Protein AF-A0A3B9VJ73-F1 (afdb_monomer_lite)

Radius of gyration: 18.34 Å; chains: 1; bounding box: 48×41×50 Å

Structure (mmCIF, N/CA/C/O backbone):
data_AF-A0A3B9VJ73-F1
#
_entry.id   AF-A0A3B9VJ73-F1
#
loop_
_atom_site.group_PDB
_atom_site.id
_atom_site.type_symbol
_atom_site.label_atom_id
_atom_site.label_alt_id
_atom_site.label_comp_id
_atom_site.label_asym_id
_atom_site.label_entity_id
_atom_site.label_seq_id
_atom_site.pdbx_PDB_ins_code
_atom_site.Cartn_x
_atom_site.Cartn_y
_atom_site.Cartn_z
_atom_site.occupancy
_atom_site.B_iso_or_equiv
_atom_site.auth_seq_id
_atom_site.auth_comp_id
_atom_site.auth_asym_id
_atom_site.auth_atom_id
_atom_site.pdbx_PDB_model_num
ATOM 1 N N . MET A 1 1 ? 22.211 4.492 -1.019 1.00 27.97 1 MET A N 1
ATOM 2 C CA . MET A 1 1 ? 22.099 3.739 0.248 1.00 27.97 1 MET A CA 1
ATOM 3 C C . MET A 1 1 ? 20.617 3.722 0.571 1.00 27.97 1 MET A C 1
ATOM 5 O O . MET A 1 1 ? 20.086 4.776 0.888 1.00 27.97 1 MET A O 1
ATOM 9 N N . VAL A 1 2 ? 19.930 2.606 0.308 1.00 28.91 2 VAL A N 1
ATOM 10 C CA . VAL A 1 2 ? 18.502 2.465 0.641 1.00 28.91 2 VAL A CA 1
ATOM 11 C C . VAL A 1 2 ? 18.419 2.630 2.154 1.00 28.91 2 VAL A C 1
ATOM 13 O O . VAL A 1 2 ? 19.176 1.965 2.857 1.00 28.91 2 VAL A O 1
ATOM 16 N N . ALA A 1 3 ? 17.628 3.591 2.632 1.00 29.17 3 ALA A N 1
ATOM 17 C CA . ALA A 1 3 ? 17.418 3.772 4.062 1.00 29.17 3 ALA A CA 1
ATOM 18 C C . ALA A 1 3 ? 17.046 2.417 4.675 1.00 29.17 3 ALA A C 1
ATOM 20 O O . ALA A 1 3 ? 16.225 1.701 4.093 1.00 29.17 3 ALA A O 1
ATOM 21 N N . ASP A 1 4 ? 17.676 2.063 5.799 1.00 28.92 4 ASP A N 1
ATOM 22 C CA . ASP A 1 4 ? 17.284 0.873 6.548 1.00 28.92 4 ASP A CA 1
ATOM 23 C C . ASP A 1 4 ? 15.762 0.927 6.746 1.00 28.92 4 ASP A C 1
ATOM 25 O O . ASP A 1 4 ? 15.246 1.984 7.134 1.00 28.92 4 ASP A O 1
ATOM 29 N N . PRO A 1 5 ? 15.023 -0.152 6.433 1.00 37.75 5 PRO A N 1
ATOM 30 C CA . PRO A 1 5 ? 13.592 -0.171 6.667 1.00 37.75 5 PRO A CA 1
ATOM 31 C C . PRO A 1 5 ? 13.377 0.130 8.149 1.00 37.75 5 PRO A C 1
ATOM 33 O O . PRO A 1 5 ? 13.868 -0.612 9.004 1.00 37.75 5 PRO A O 1
ATOM 36 N N . ILE A 1 6 ? 12.676 1.228 8.467 1.00 42.94 6 ILE A N 1
ATOM 37 C CA . ILE A 1 6 ? 12.168 1.422 9.827 1.00 42.94 6 ILE A CA 1
ATOM 38 C C . ILE A 1 6 ? 11.409 0.142 10.136 1.00 42.94 6 ILE A C 1
ATOM 40 O O . ILE A 1 6 ? 10.569 -0.284 9.339 1.00 42.94 6 ILE A O 1
ATOM 44 N N . ALA A 1 7 ? 11.824 -0.508 11.225 1.00 38.53 7 ALA A N 1
ATOM 45 C CA . ALA A 1 7 ? 11.360 -1.825 11.605 1.00 38.53 7 ALA A CA 1
ATOM 46 C C . ALA A 1 7 ? 9.847 -1.874 11.450 1.00 38.53 7 ALA A C 1
ATOM 48 O O . ALA A 1 7 ? 9.115 -1.134 12.109 1.00 38.53 7 ALA A O 1
ATOM 49 N N . VAL A 1 8 ? 9.408 -2.731 10.535 1.00 47.56 8 VAL A N 1
ATOM 50 C CA . VAL A 1 8 ? 8.013 -3.106 10.458 1.00 47.56 8 VAL A CA 1
ATOM 51 C C . VAL A 1 8 ? 7.653 -3.590 11.871 1.00 47.56 8 VAL A C 1
ATOM 53 O O . VAL A 1 8 ? 8.345 -4.487 12.364 1.00 47.56 8 VAL A O 1
ATOM 56 N N . PRO A 1 9 ? 6.724 -2.924 12.584 1.00 47.78 9 PRO A N 1
ATOM 57 C CA . PRO A 1 9 ? 6.513 -3.174 14.009 1.00 47.78 9 PRO A CA 1
ATOM 58 C C . PRO A 1 9 ? 6.217 -4.657 14.205 1.00 47.78 9 PRO A C 1
ATOM 60 O O . PRO A 1 9 ? 5.353 -5.149 13.507 1.00 47.78 9 PRO A O 1
ATOM 63 N N . GLU A 1 10 ? 6.940 -5.373 15.076 1.00 46.50 10 GLU A N 1
ATOM 64 C CA . GLU A 1 10 ? 6.852 -6.843 15.167 1.00 46.50 10 GLU A CA 1
ATOM 65 C C . GLU A 1 10 ? 5.405 -7.364 15.132 1.00 46.50 10 GLU A C 1
ATOM 67 O O . GLU A 1 10 ? 4.522 -6.755 15.751 1.00 46.50 10 GLU A O 1
ATOM 72 N N . PRO A 1 11 ? 5.148 -8.499 14.447 1.00 44.53 11 PRO A N 1
ATOM 73 C CA . PRO A 1 11 ? 3.799 -8.997 14.321 1.00 44.53 11 PRO A CA 1
ATOM 74 C C . PRO A 1 11 ? 3.323 -9.342 15.722 1.00 44.53 11 PRO A C 1
ATOM 76 O O . PRO A 1 11 ? 3.969 -10.080 16.472 1.00 44.53 11 PRO A O 1
ATOM 79 N N . ALA A 1 12 ? 2.186 -8.773 16.082 1.00 51.94 12 ALA A N 1
ATOM 80 C CA . ALA A 1 12 ? 1.574 -8.996 17.365 1.00 51.94 12 ALA A CA 1
ATOM 81 C C . ALA A 1 12 ? 0.984 -10.399 17.407 1.00 51.94 12 ALA A C 1
ATOM 83 O O . ALA A 1 12 ? -0.207 -10.598 17.190 1.00 51.94 12 ALA A O 1
ATOM 84 N N . ASN A 1 13 ? 1.823 -11.396 17.660 1.00 50.12 13 ASN A N 1
ATOM 85 C CA . ASN A 1 13 ? 1.367 -12.755 17.898 1.00 50.12 13 ASN A CA 1
ATOM 86 C C . ASN A 1 13 ? 0.486 -12.766 19.162 1.00 50.12 13 ASN A C 1
ATOM 88 O O . ASN A 1 13 ? 0.988 -12.908 20.275 1.00 50.12 13 ASN A O 1
ATOM 92 N N . GLY A 1 14 ? -0.826 -12.585 18.982 1.00 50.81 14 GLY A N 1
ATOM 93 C CA . GLY A 1 14 ? -1.844 -12.681 20.030 1.00 50.81 14 GLY A CA 1
ATOM 94 C C . GLY A 1 14 ? -1.947 -11.483 20.981 1.00 50.81 14 GLY A C 1
ATOM 95 O O . GLY A 1 14 ? -2.359 -11.669 22.126 1.00 50.81 14 GLY A O 1
ATOM 96 N N . LYS A 1 15 ? -1.557 -10.268 20.564 1.00 62.19 15 LYS A N 1
ATOM 97 C CA . LYS A 1 15 ? -1.788 -9.057 21.371 1.00 62.19 15 LYS A CA 1
ATOM 98 C C . LYS A 1 15 ? -3.091 -8.384 20.931 1.00 62.19 15 LYS A C 1
ATOM 100 O O . LYS A 1 15 ? -3.184 -7.931 19.797 1.00 62.19 15 LYS A O 1
ATOM 105 N N . ASN A 1 16 ? -4.051 -8.263 21.846 1.00 66.25 16 ASN A N 1
ATOM 106 C CA . ASN A 1 16 ? -5.283 -7.514 21.590 1.00 66.25 16 ASN A CA 1
ATOM 107 C C . ASN A 1 16 ? -4.990 -6.020 21.708 1.00 66.25 16 ASN A C 1
ATOM 109 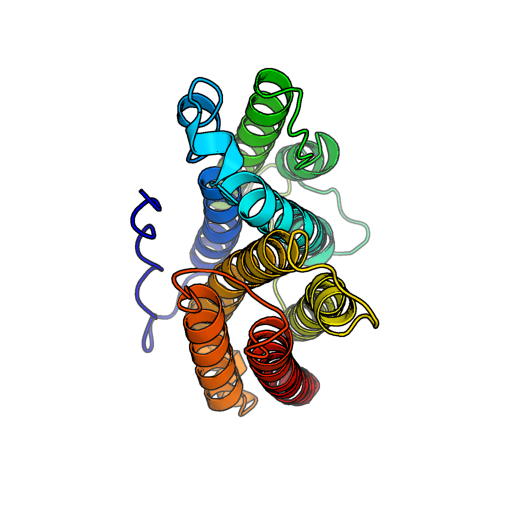O O . ASN A 1 16 ? -4.767 -5.515 22.811 1.00 66.25 16 ASN A O 1
ATOM 113 N N . TYR A 1 17 ? -4.952 -5.337 20.569 1.00 74.06 17 TYR A N 1
ATOM 114 C CA . TYR A 1 17 ? -4.839 -3.887 20.519 1.00 74.06 17 TYR A CA 1
ATOM 115 C C . TYR A 1 17 ? -6.180 -3.235 20.844 1.00 74.06 17 TYR A C 1
ATOM 117 O O . TYR A 1 17 ? -7.255 -3.768 20.578 1.00 74.06 17 TYR A O 1
ATOM 125 N N . THR A 1 18 ? -6.123 -2.051 21.437 1.00 84.69 18 THR A N 1
ATOM 126 C CA . THR A 1 18 ? -7.280 -1.160 21.474 1.00 84.69 18 THR A CA 1
ATOM 127 C C . THR A 1 18 ? -7.520 -0.573 20.082 1.00 84.69 18 THR A C 1
ATOM 129 O O . THR A 1 18 ? -6.576 -0.372 19.318 1.00 84.69 18 THR A O 1
ATOM 132 N N . LYS A 1 19 ? -8.765 -0.185 19.772 1.00 84.00 19 LYS A N 1
ATOM 133 C CA . LYS A 1 19 ? -9.086 0.490 18.499 1.00 84.00 19 LYS A CA 1
ATOM 134 C C . LYS A 1 19 ? -8.215 1.722 18.233 1.00 84.00 19 LYS A C 1
ATOM 136 O O . LYS A 1 19 ? -7.864 1.985 17.090 1.00 84.00 19 LYS A O 1
ATOM 141 N N . ASN A 1 20 ? -7.844 2.461 19.280 1.00 85.94 20 ASN A N 1
ATOM 142 C CA . ASN A 1 20 ? -6.965 3.622 19.145 1.00 85.94 20 ASN A CA 1
ATOM 143 C C . ASN A 1 20 ? -5.526 3.211 18.800 1.00 85.94 20 ASN A C 1
ATOM 145 O O . ASN A 1 20 ? -4.887 3.876 17.991 1.00 85.94 20 ASN A O 1
ATOM 149 N N . GLU A 1 21 ? -5.011 2.112 19.355 1.00 85.88 21 GLU A N 1
ATOM 150 C CA . GLU A 1 21 ? -3.693 1.591 18.974 1.00 85.88 21 GLU A CA 1
ATOM 151 C C . GLU A 1 21 ? -3.685 1.072 17.530 1.00 85.88 21 GLU A C 1
ATOM 153 O O . GLU A 1 21 ? -2.754 1.375 16.789 1.00 85.88 21 GLU A O 1
ATOM 158 N N . GLU A 1 22 ? -4.723 0.348 17.100 1.00 87.31 22 GLU A N 1
ATOM 159 C CA . GLU A 1 22 ? -4.874 -0.087 15.702 1.00 87.31 22 GLU A CA 1
ATOM 160 C C . GLU A 1 22 ? -4.866 1.112 14.747 1.00 87.31 22 GLU A C 1
ATOM 162 O O . GLU A 1 22 ? -4.122 1.138 13.767 1.00 87.31 22 GLU A O 1
ATOM 167 N N . ALA A 1 23 ? -5.649 2.140 15.073 1.00 88.94 23 ALA A N 1
ATOM 168 C CA . ALA A 1 23 ? -5.744 3.380 14.321 1.00 88.94 23 ALA A CA 1
ATOM 169 C C . ALA A 1 23 ? -4.397 4.113 14.207 1.00 88.94 23 ALA A C 1
ATOM 171 O O . ALA A 1 23 ? -4.000 4.550 13.119 1.00 88.94 23 ALA A O 1
ATOM 172 N N . ILE A 1 24 ? -3.673 4.235 15.323 1.00 89.94 24 ILE A N 1
ATOM 173 C CA . ILE A 1 24 ? -2.353 4.873 15.373 1.00 89.94 24 ILE A CA 1
ATOM 174 C C . ILE A 1 24 ? -1.342 4.071 14.548 1.00 89.94 24 ILE A C 1
ATOM 176 O O . ILE A 1 24 ? -0.593 4.656 13.770 1.00 89.94 24 ILE A O 1
ATOM 180 N N . ASN A 1 25 ? -1.341 2.742 14.641 1.00 88.12 25 ASN A N 1
ATOM 181 C CA . ASN A 1 25 ? -0.401 1.925 13.876 1.00 88.12 25 ASN A CA 1
ATOM 182 C C . ASN A 1 25 ? -0.705 1.938 12.371 1.00 88.12 25 ASN A C 1
ATOM 184 O O . ASN A 1 25 ? 0.203 2.149 11.566 1.00 88.12 25 ASN A O 1
ATOM 188 N N . MET A 1 26 ? -1.978 1.831 11.976 1.00 88.94 26 MET A N 1
ATOM 189 C CA . MET A 1 26 ? -2.373 1.958 10.568 1.00 88.94 26 MET A CA 1
ATOM 190 C C . MET A 1 26 ? -2.022 3.339 9.999 1.00 88.94 26 MET A C 1
ATOM 192 O O . MET A 1 26 ? -1.491 3.433 8.896 1.00 88.94 26 MET A O 1
ATOM 196 N N . SER A 1 27 ? -2.248 4.422 10.747 1.00 90.06 27 SER A N 1
ATOM 197 C CA . SER A 1 27 ? -1.826 5.766 10.317 1.00 90.06 27 SER A CA 1
ATOM 198 C C . SER A 1 27 ? -0.306 5.934 10.260 1.00 90.06 27 SER A C 1
ATOM 200 O O . SER A 1 27 ? 0.195 6.548 9.319 1.00 90.06 27 SER A O 1
ATOM 202 N N . ASN A 1 28 ? 0.446 5.331 11.185 1.00 89.75 28 ASN A N 1
ATOM 203 C CA . ASN A 1 28 ? 1.909 5.302 11.126 1.00 89.75 28 ASN A CA 1
ATOM 204 C C . ASN A 1 28 ? 2.425 4.570 9.881 1.00 89.75 28 ASN A C 1
ATOM 206 O O . ASN A 1 28 ? 3.438 4.977 9.321 1.00 89.75 28 ASN A O 1
ATOM 210 N N . ALA A 1 29 ? 1.714 3.550 9.398 1.00 87.75 29 ALA A N 1
ATOM 211 C CA . ALA A 1 29 ? 2.022 2.875 8.139 1.00 87.75 29 ALA A CA 1
ATOM 212 C C . ALA A 1 29 ? 1.946 3.845 6.938 1.00 87.75 29 ALA A C 1
ATOM 214 O O . ALA A 1 29 ? 2.830 3.863 6.077 1.00 87.75 29 ALA A O 1
ATOM 215 N N . PHE A 1 30 ? 0.922 4.706 6.900 1.00 88.94 30 PHE A N 1
ATOM 216 C CA . PHE A 1 30 ? 0.800 5.750 5.876 1.00 88.94 30 PHE A CA 1
ATOM 217 C C . PHE A 1 30 ? 1.871 6.834 6.029 1.00 88.94 30 PHE A C 1
ATOM 219 O O . PHE A 1 30 ? 2.485 7.215 5.032 1.00 88.94 30 PHE A O 1
ATOM 226 N N . ILE A 1 31 ? 2.147 7.288 7.258 1.00 88.94 31 ILE A N 1
ATOM 227 C CA . ILE A 1 31 ? 3.235 8.238 7.544 1.00 88.94 31 ILE A CA 1
ATOM 228 C C . ILE A 1 31 ? 4.576 7.674 7.065 1.00 88.94 31 ILE A C 1
ATOM 230 O O . ILE A 1 31 ? 5.290 8.365 6.345 1.00 88.94 31 ILE A O 1
ATOM 234 N N . PHE A 1 32 ? 4.884 6.415 7.381 1.00 86.38 32 PHE A N 1
ATOM 235 C CA . PHE A 1 32 ? 6.115 5.757 6.951 1.00 86.38 32 PHE A CA 1
ATOM 236 C C . PHE A 1 32 ? 6.262 5.770 5.428 1.00 86.38 32 PHE A C 1
ATOM 238 O O . PHE A 1 32 ? 7.310 6.146 4.909 1.00 86.38 32 PHE A O 1
ATOM 245 N N . ASN A 1 33 ? 5.200 5.428 4.691 1.00 84.50 33 ASN A N 1
ATOM 246 C CA . ASN A 1 33 ? 5.223 5.488 3.230 1.00 84.50 33 ASN A CA 1
ATOM 247 C C . ASN A 1 33 ? 5.544 6.899 2.712 1.00 84.50 33 ASN A C 1
ATOM 249 O O . ASN A 1 33 ? 6.246 7.026 1.709 1.00 84.50 33 ASN A O 1
ATOM 253 N N . ILE A 1 34 ? 5.048 7.950 3.370 1.00 85.62 34 ILE A N 1
ATOM 254 C CA . ILE A 1 34 ? 5.330 9.349 3.010 1.00 85.62 34 ILE A CA 1
ATOM 255 C C . ILE A 1 34 ? 6.781 9.718 3.350 1.00 85.62 34 ILE A C 1
ATOM 257 O O . ILE A 1 34 ? 7.474 10.323 2.536 1.00 85.62 34 ILE A O 1
ATOM 261 N N . GLU A 1 35 ? 7.275 9.324 4.521 1.00 85.25 35 GLU A N 1
ATOM 262 C CA . GLU A 1 35 ? 8.657 9.580 4.942 1.00 85.25 35 GLU A CA 1
ATOM 263 C C . GLU A 1 35 ? 9.670 8.874 4.027 1.00 85.25 35 GLU A C 1
ATOM 265 O O . GLU A 1 35 ? 10.673 9.471 3.630 1.00 85.25 35 GLU A O 1
ATOM 270 N N . GLN A 1 36 ? 9.378 7.646 3.592 1.00 78.88 36 GLN A N 1
ATOM 271 C CA . GLN A 1 36 ? 10.211 6.924 2.627 1.00 78.88 36 GLN A CA 1
ATOM 272 C C . GLN A 1 36 ? 10.234 7.597 1.252 1.00 78.88 36 GLN A C 1
ATOM 274 O O . GLN A 1 36 ? 11.282 7.624 0.608 1.00 78.88 36 GLN A O 1
ATOM 279 N N . GLN A 1 37 ? 9.125 8.209 0.821 1.00 76.00 37 GLN A N 1
ATOM 280 C CA . GLN A 1 37 ? 9.111 9.032 -0.394 1.00 76.00 37 GLN A CA 1
ATOM 281 C C . GLN A 1 37 ? 10.024 10.259 -0.271 1.00 76.00 37 GLN A C 1
ATOM 283 O O . GLN A 1 37 ? 10.581 10.696 -1.272 1.00 76.00 37 GLN A O 1
ATOM 288 N N . MET A 1 38 ? 10.200 10.813 0.934 1.00 73.06 38 MET A N 1
ATOM 289 C CA . MET A 1 38 ? 11.097 11.949 1.192 1.00 73.06 38 MET A CA 1
ATOM 290 C C . MET A 1 38 ? 12.573 11.543 1.308 1.00 73.06 38 MET A C 1
ATOM 292 O O . MET A 1 38 ? 13.467 12.360 1.066 1.00 73.06 38 MET A O 1
ATOM 296 N N . SER A 1 39 ? 12.851 10.299 1.693 1.00 67.38 39 SER A N 1
ATOM 297 C CA . SER A 1 39 ? 14.213 9.806 1.900 1.00 67.38 39 SER A CA 1
ATOM 298 C C . SER A 1 39 ? 14.984 9.733 0.577 1.00 67.38 39 SER A C 1
ATOM 300 O O . SER A 1 39 ? 14.595 9.013 -0.335 1.00 67.38 39 SER A O 1
ATOM 302 N N . GLY A 1 40 ? 16.082 10.490 0.454 1.00 60.22 40 GLY A N 1
ATOM 303 C CA . GLY A 1 40 ? 16.947 10.526 -0.741 1.00 60.22 40 GLY A CA 1
ATOM 304 C C . GLY A 1 40 ? 16.737 11.726 -1.677 1.00 60.22 40 GLY A C 1
ATOM 305 O O . GLY A 1 40 ? 17.620 12.044 -2.470 1.00 60.22 40 GLY A O 1
ATOM 306 N N . TRP A 1 41 ? 15.643 12.478 -1.527 1.00 58.88 41 TRP A N 1
ATOM 307 C CA . TRP A 1 41 ? 15.288 13.599 -2.414 1.00 58.88 41 TRP A CA 1
ATOM 308 C C . TRP A 1 41 ? 16.252 14.796 -2.396 1.00 58.88 41 TRP A C 1
ATOM 310 O O . TRP A 1 41 ? 16.453 15.462 -3.411 1.00 58.88 41 TRP A O 1
ATOM 320 N N . LEU A 1 42 ? 16.845 15.102 -1.240 1.00 52.03 42 LEU A N 1
ATOM 321 C CA . LEU A 1 42 ? 17.780 16.229 -1.099 1.00 52.03 42 LEU A CA 1
ATOM 322 C C . LEU A 1 42 ? 19.226 15.851 -1.446 1.00 52.03 42 LEU A C 1
ATOM 324 O O . LEU A 1 42 ? 20.013 16.725 -1.798 1.00 52.03 42 LEU A O 1
ATOM 328 N N . VAL A 1 43 ? 19.579 14.567 -1.340 1.00 46.31 43 VAL A N 1
ATOM 329 C CA . VAL A 1 43 ? 20.961 14.084 -1.493 1.00 46.31 43 VAL A CA 1
ATOM 330 C C . VAL A 1 43 ? 21.244 13.646 -2.932 1.00 46.31 43 VAL A C 1
ATOM 332 O O . VAL A 1 43 ? 22.332 13.909 -3.437 1.00 46.31 43 VAL A O 1
ATOM 335 N N . ASN A 1 44 ? 20.262 13.060 -3.626 1.00 47.31 44 ASN A N 1
ATOM 336 C CA . ASN A 1 44 ? 20.468 12.472 -4.956 1.00 47.31 44 ASN A CA 1
ATOM 337 C C . ASN A 1 44 ? 20.342 13.496 -6.103 1.00 47.31 44 ASN A C 1
ATOM 339 O O . ASN A 1 44 ? 20.716 13.211 -7.234 1.00 47.31 44 ASN A O 1
ATOM 343 N N . ASN A 1 45 ? 19.868 14.714 -5.817 1.00 46.62 45 ASN A N 1
ATOM 344 C CA . ASN A 1 45 ? 19.611 15.761 -6.816 1.00 46.62 45 ASN A CA 1
ATOM 345 C C . ASN A 1 45 ? 20.836 16.642 -7.163 1.00 46.62 45 ASN A C 1
ATOM 347 O O . ASN A 1 45 ? 20.688 17.625 -7.889 1.00 46.62 45 ASN A O 1
ATOM 351 N N . ILE A 1 46 ? 22.037 16.339 -6.648 1.00 47.91 46 ILE A N 1
ATOM 352 C CA . ILE A 1 46 ? 23.246 17.180 -6.824 1.00 47.91 46 ILE A CA 1
ATOM 353 C C . ILE A 1 46 ? 24.411 16.419 -7.505 1.00 47.91 46 ILE A C 1
ATOM 355 O O . ILE A 1 46 ? 25.452 17.014 -7.772 1.00 47.91 46 ILE A O 1
ATOM 359 N N . ASP A 1 47 ? 24.263 15.132 -7.844 1.00 45.56 47 ASP A N 1
ATOM 360 C CA . ASP A 1 47 ? 25.371 14.300 -8.351 1.00 45.56 47 ASP A CA 1
ATOM 361 C C . ASP A 1 47 ? 25.019 13.483 -9.618 1.00 45.56 47 ASP A C 1
ATOM 363 O O . ASP A 1 47 ? 23.865 13.163 -9.894 1.00 45.56 47 ASP A O 1
ATOM 367 N N . LEU A 1 48 ? 26.053 13.121 -10.388 1.00 45.22 48 LEU A N 1
ATOM 368 C CA . LEU A 1 48 ? 26.039 12.282 -11.597 1.00 45.22 48 LEU A CA 1
ATOM 369 C C . LEU A 1 48 ? 25.432 10.885 -11.376 1.00 45.22 48 LEU A C 1
ATOM 371 O O . LEU A 1 48 ? 25.118 10.189 -12.342 1.00 45.22 48 LEU A O 1
ATOM 375 N N . THR A 1 49 ? 25.251 10.479 -10.120 1.00 47.69 49 THR A N 1
ATOM 376 C CA . THR A 1 49 ? 24.568 9.248 -9.716 1.00 47.69 49 THR A CA 1
ATOM 377 C C . THR A 1 49 ? 23.086 9.228 -10.101 1.00 47.69 49 THR A C 1
ATOM 379 O O . THR A 1 49 ? 22.571 8.142 -10.343 1.00 47.69 49 THR A O 1
ATOM 382 N N . ALA A 1 50 ? 22.436 10.381 -10.309 1.00 50.38 50 ALA A N 1
ATOM 383 C CA . ALA A 1 50 ? 21.046 10.476 -10.781 1.00 50.38 50 ALA A CA 1
ATOM 384 C C . ALA A 1 50 ? 20.781 9.789 -12.141 1.00 50.38 50 ALA A C 1
ATOM 386 O O . ALA A 1 50 ? 19.647 9.428 -12.438 1.00 50.38 50 ALA A O 1
ATOM 387 N N . LEU A 1 51 ? 21.814 9.581 -12.972 1.00 45.47 51 LEU A N 1
ATOM 388 C CA . LEU A 1 51 ? 21.703 8.882 -14.265 1.00 45.47 51 LEU A CA 1
ATOM 389 C C . LEU A 1 51 ? 21.654 7.350 -14.139 1.00 45.47 51 LEU A C 1
ATOM 391 O O . LEU A 1 51 ? 21.297 6.674 -15.099 1.00 45.47 51 LEU A O 1
ATOM 395 N N . LEU A 1 52 ? 22.056 6.811 -12.986 1.00 51.31 52 LEU A N 1
ATOM 396 C CA . LEU A 1 52 ? 22.058 5.378 -12.667 1.00 51.31 52 LEU A CA 1
ATOM 397 C C . LEU A 1 52 ? 21.123 5.057 -11.490 1.00 51.31 52 LEU A C 1
ATOM 399 O O . LEU A 1 52 ? 21.051 3.911 -11.051 1.00 51.31 52 LEU A O 1
ATOM 403 N N . ASP A 1 53 ? 20.460 6.073 -10.938 1.00 62.97 53 ASP A N 1
ATOM 404 C CA . ASP A 1 53 ? 19.686 5.980 -9.711 1.00 62.97 53 ASP A CA 1
ATOM 405 C C . ASP A 1 53 ? 18.184 6.022 -10.002 1.00 62.97 53 ASP A C 1
ATOM 407 O O . ASP A 1 53 ? 17.581 7.079 -10.183 1.00 62.97 53 ASP A O 1
ATOM 411 N N . ASN A 1 54 ? 17.551 4.851 -9.975 1.00 74.81 54 ASN A N 1
ATOM 412 C CA . ASN A 1 54 ? 16.102 4.714 -10.138 1.00 74.81 54 ASN A CA 1
ATOM 413 C C . ASN A 1 54 ? 15.316 4.990 -8.845 1.00 74.81 54 ASN A C 1
ATOM 415 O O . ASN A 1 54 ? 14.146 4.610 -8.729 1.00 74.81 54 ASN A O 1
ATOM 419 N N . THR A 1 55 ? 15.932 5.650 -7.858 1.00 78.00 55 THR A N 1
ATOM 420 C CA . THR A 1 55 ? 15.258 6.087 -6.627 1.00 78.00 55 THR A CA 1
ATOM 421 C C . THR A 1 55 ? 14.023 6.936 -6.935 1.00 78.00 55 THR A C 1
ATOM 423 O O . THR A 1 55 ? 12.989 6.742 -6.299 1.00 78.00 55 THR A O 1
ATOM 426 N N . VAL A 1 56 ? 14.079 7.805 -7.953 1.00 80.12 56 VAL A N 1
ATOM 427 C CA . VAL A 1 56 ? 12.927 8.628 -8.373 1.00 80.12 56 VAL A CA 1
ATOM 428 C C . VAL A 1 56 ? 11.748 7.753 -8.797 1.00 80.12 56 VAL A C 1
ATOM 430 O O . VAL A 1 56 ? 10.613 8.004 -8.399 1.00 80.12 56 VAL A O 1
ATOM 433 N N . GLU A 1 57 ? 12.009 6.701 -9.571 1.00 85.69 57 GLU A N 1
ATOM 434 C CA . GLU A 1 57 ? 10.971 5.796 -10.065 1.00 85.69 57 GLU A CA 1
ATOM 435 C C . GLU A 1 57 ? 10.372 4.940 -8.955 1.00 85.69 57 GLU A C 1
ATOM 437 O O . GLU A 1 57 ? 9.155 4.759 -8.884 1.00 85.69 57 GLU A O 1
ATOM 442 N N . TYR A 1 58 ? 11.216 4.483 -8.034 1.00 87.12 58 TYR A N 1
ATOM 443 C CA . TYR A 1 58 ? 10.779 3.807 -6.821 1.00 87.12 58 TYR A CA 1
ATOM 444 C C . TYR A 1 58 ? 9.870 4.694 -5.960 1.00 87.12 58 TYR A C 1
ATOM 446 O O . TYR A 1 58 ? 8.765 4.289 -5.599 1.00 87.12 58 TYR A O 1
ATOM 454 N N . GLN A 1 59 ? 10.283 5.932 -5.684 1.00 84.62 59 GLN A N 1
ATOM 455 C CA . GLN A 1 59 ? 9.488 6.882 -4.903 1.00 84.62 59 GLN A CA 1
ATOM 456 C C . GLN A 1 59 ? 8.189 7.269 -5.615 1.00 84.62 59 GLN A C 1
ATOM 458 O O . GLN A 1 59 ? 7.151 7.371 -4.964 1.00 84.62 59 GLN A O 1
ATOM 463 N N . LEU A 1 60 ? 8.213 7.428 -6.943 1.00 86.25 60 LEU A N 1
ATOM 464 C CA . LEU A 1 60 ? 7.011 7.664 -7.741 1.00 86.25 60 LEU A CA 1
ATOM 465 C C . LEU A 1 60 ? 6.028 6.493 -7.615 1.00 86.25 60 LEU A C 1
ATOM 467 O O . LEU A 1 60 ? 4.832 6.711 -7.427 1.00 86.25 60 LEU A O 1
ATOM 471 N N . GLY A 1 61 ? 6.522 5.253 -7.683 1.00 90.69 61 GLY A N 1
ATOM 472 C CA . GLY A 1 61 ? 5.713 4.057 -7.456 1.00 90.69 61 GLY A CA 1
ATOM 473 C C . GLY A 1 61 ? 5.048 4.055 -6.077 1.00 90.69 61 GLY A C 1
ATOM 474 O O . GLY A 1 61 ? 3.833 3.880 -5.985 1.00 90.69 61 GLY A O 1
ATOM 475 N N . MET A 1 62 ? 5.825 4.333 -5.023 1.00 89.69 62 MET A N 1
ATOM 476 C CA . MET A 1 62 ? 5.300 4.455 -3.657 1.00 89.69 62 MET A CA 1
ATOM 477 C C . MET A 1 62 ? 4.241 5.555 -3.550 1.00 89.69 62 MET A C 1
ATOM 479 O O . MET A 1 62 ? 3.177 5.322 -2.986 1.00 89.69 62 MET A O 1
ATOM 483 N N . ALA A 1 63 ? 4.503 6.738 -4.110 1.00 87.50 63 ALA A N 1
ATOM 484 C CA . ALA A 1 63 ? 3.603 7.885 -4.031 1.00 87.50 63 ALA A CA 1
ATOM 485 C C . ALA A 1 63 ? 2.244 7.611 -4.686 1.00 87.50 63 ALA A C 1
ATOM 487 O O . ALA A 1 63 ? 1.199 7.960 -4.133 1.00 87.50 63 ALA A O 1
ATOM 488 N N . LEU A 1 64 ? 2.247 6.962 -5.854 1.00 90.31 64 LEU A N 1
ATOM 489 C CA . LEU A 1 64 ? 1.024 6.645 -6.588 1.00 90.31 64 LEU A CA 1
ATOM 490 C C . LEU A 1 64 ? 0.129 5.642 -5.844 1.00 90.31 64 LEU A C 1
ATOM 492 O O . LEU A 1 64 ? -1.095 5.797 -5.879 1.00 90.31 64 LEU A O 1
ATOM 496 N N . ASP A 1 65 ? 0.709 4.636 -5.181 1.00 92.88 65 ASP A N 1
ATOM 497 C CA . ASP A 1 65 ? -0.059 3.689 -4.363 1.00 92.88 65 ASP A CA 1
ATOM 498 C C . ASP A 1 65 ? -0.500 4.320 -3.036 1.00 92.88 65 ASP A C 1
ATOM 500 O O . ASP A 1 65 ? -1.698 4.338 -2.738 1.00 92.88 65 ASP A O 1
ATOM 504 N N . ALA A 1 66 ? 0.439 4.927 -2.300 1.00 89.44 66 ALA A N 1
ATOM 505 C CA . ALA A 1 66 ? 0.204 5.550 -0.999 1.00 89.44 66 ALA A CA 1
ATOM 506 C C . ALA A 1 66 ? -0.895 6.612 -1.056 1.00 89.44 66 ALA A C 1
ATOM 508 O O . ALA A 1 66 ? -1.703 6.717 -0.134 1.00 89.44 66 ALA A O 1
ATOM 509 N N . LYS A 1 67 ? -0.966 7.383 -2.148 1.00 90.00 67 LYS A N 1
ATOM 510 C CA . LYS A 1 67 ? -2.037 8.357 -2.359 1.00 90.00 67 LYS A CA 1
ATOM 511 C C . LYS A 1 67 ? -3.415 7.707 -2.353 1.00 90.00 67 LYS A C 1
ATOM 513 O O . LYS A 1 67 ? -4.284 8.120 -1.591 1.00 90.00 67 LYS A O 1
ATOM 518 N N . LYS A 1 68 ? -3.607 6.673 -3.171 1.00 92.50 68 LYS A N 1
ATOM 519 C CA . LYS A 1 68 ? -4.905 6.004 -3.318 1.00 92.50 68 LYS A CA 1
ATOM 520 C C . LYS A 1 68 ? -5.304 5.239 -2.063 1.00 92.50 68 LYS A C 1
ATOM 522 O O . LYS A 1 68 ? -6.478 5.217 -1.707 1.00 92.50 68 LYS A O 1
ATOM 527 N N . THR A 1 69 ? -4.348 4.601 -1.394 1.00 92.62 69 THR A N 1
ATOM 528 C CA . THR A 1 69 ? -4.617 3.868 -0.151 1.00 92.62 69 THR A CA 1
ATOM 529 C C . THR A 1 69 ? -4.875 4.816 1.022 1.00 92.62 69 THR A C 1
ATOM 531 O O . THR A 1 69 ? -5.759 4.545 1.832 1.00 92.62 69 THR A O 1
ATOM 534 N N . THR A 1 70 ? -4.210 5.975 1.063 1.00 91.31 70 THR A N 1
ATOM 535 C CA . THR A 1 70 ? -4.529 7.056 2.012 1.00 91.31 70 THR A CA 1
ATOM 536 C C . THR A 1 70 ? -5.920 7.628 1.756 1.00 91.31 70 THR A C 1
ATOM 538 O O . THR A 1 70 ? -6.700 7.778 2.691 1.00 91.31 70 THR A O 1
ATOM 541 N N . GLU A 1 71 ? -6.272 7.910 0.498 1.00 92.25 71 GLU A N 1
ATOM 542 C CA . GLU A 1 71 ? -7.632 8.314 0.126 1.00 92.25 71 GLU A CA 1
ATOM 543 C C . GLU A 1 71 ? -8.649 7.268 0.601 1.00 92.25 71 GLU A C 1
ATOM 545 O O . GLU A 1 71 ? -9.606 7.599 1.293 1.00 92.25 71 GLU A O 1
ATOM 550 N N . PHE A 1 72 ? -8.416 5.983 0.340 1.00 93.62 72 PHE A N 1
ATOM 551 C CA . PHE A 1 72 ? -9.298 4.934 0.844 1.00 93.62 72 PHE A CA 1
ATOM 552 C C . PHE A 1 72 ? -9.463 4.985 2.370 1.00 93.62 72 PHE A C 1
ATOM 554 O O . PHE A 1 72 ? -10.592 4.982 2.862 1.00 93.62 72 PHE A O 1
ATOM 561 N N . PHE A 1 73 ? -8.360 5.088 3.111 1.00 92.56 73 PHE A N 1
ATOM 562 C CA . PHE A 1 73 ? -8.378 5.161 4.568 1.00 92.56 73 PHE A CA 1
ATOM 563 C C . PHE A 1 73 ? -9.194 6.353 5.081 1.00 92.56 73 PHE A C 1
ATOM 565 O O . PHE A 1 73 ? -10.090 6.183 5.905 1.00 92.56 73 PHE A O 1
ATOM 572 N N . VAL A 1 74 ? -8.938 7.554 4.560 1.00 91.31 74 VAL A N 1
ATOM 573 C CA . VAL A 1 74 ? -9.612 8.778 5.015 1.00 91.31 74 VAL A CA 1
ATOM 574 C C . VAL A 1 74 ? -11.112 8.741 4.732 1.00 91.31 74 VAL A C 1
ATOM 576 O O . VAL A 1 74 ? -11.898 9.238 5.534 1.00 91.31 74 VAL A O 1
ATOM 579 N N . TYR A 1 75 ? -11.517 8.174 3.596 1.00 91.44 75 TYR A N 1
ATOM 580 C CA . TYR A 1 75 ? -12.909 8.227 3.158 1.00 91.44 75 TYR A CA 1
ATOM 581 C C . TYR A 1 75 ? -13.769 7.056 3.635 1.00 91.44 75 TYR A C 1
ATOM 583 O O . TYR A 1 75 ? -14.982 7.234 3.693 1.00 91.44 75 TYR A O 1
ATOM 591 N N . ASN A 1 76 ? -13.176 5.910 3.985 1.00 91.94 76 ASN A N 1
ATOM 592 C CA . ASN A 1 76 ? -13.928 4.706 4.368 1.00 91.94 76 ASN A CA 1
ATOM 593 C C . ASN A 1 76 ? -13.667 4.271 5.818 1.00 91.94 76 ASN A C 1
ATOM 595 O O . ASN A 1 76 ? -14.571 3.775 6.477 1.00 91.94 76 ASN A O 1
ATOM 599 N N . VAL A 1 77 ? -12.455 4.494 6.343 1.00 92.19 77 VAL A N 1
ATOM 600 C CA . VAL A 1 77 ? -12.028 3.952 7.647 1.00 92.19 77 VAL A CA 1
ATOM 601 C C . VAL A 1 77 ? -12.014 5.016 8.742 1.00 92.19 77 VAL A C 1
ATOM 603 O O . VAL A 1 77 ? -12.442 4.757 9.867 1.00 92.19 77 VAL A O 1
ATOM 606 N N . ALA A 1 78 ? -11.521 6.217 8.434 1.00 91.31 78 ALA A N 1
ATOM 607 C CA . ALA A 1 78 ? -11.372 7.308 9.400 1.00 91.31 78 ALA A CA 1
ATOM 608 C C . ALA A 1 78 ? -12.665 8.131 9.603 1.00 91.31 78 ALA A C 1
ATOM 610 O O . ALA A 1 78 ? -12.618 9.329 9.898 1.00 91.31 78 ALA A O 1
ATOM 611 N N . VAL A 1 79 ? -13.821 7.497 9.382 1.00 88.94 79 VAL A N 1
ATOM 612 C CA . VAL A 1 79 ? -15.163 8.092 9.421 1.00 88.94 79 VAL A CA 1
ATOM 613 C C . VAL A 1 79 ? -16.146 7.153 10.123 1.00 88.94 79 VAL A C 1
ATOM 615 O O . VAL A 1 79 ? -15.976 5.934 10.102 1.00 88.94 79 VAL A O 1
ATOM 618 N N . GLN A 1 80 ? -17.203 7.697 10.734 1.00 79.75 80 GLN A N 1
ATOM 619 C CA . GLN A 1 80 ? -18.265 6.875 11.338 1.00 79.75 80 GLN A CA 1
ATOM 620 C C . GLN A 1 80 ? -19.246 6.333 10.286 1.00 79.75 80 GLN A C 1
ATOM 622 O O . GLN A 1 80 ? -19.635 5.163 10.365 1.00 79.75 80 GLN A O 1
ATOM 627 N N . GLY A 1 81 ? -19.574 7.140 9.274 1.00 74.38 81 GLY A N 1
ATOM 628 C CA . GLY A 1 81 ? -20.369 6.759 8.109 1.00 74.38 81 GLY A CA 1
ATOM 629 C C . GLY A 1 81 ? -20.219 7.730 6.931 1.00 74.38 81 GLY A C 1
ATOM 630 O O . GLY A 1 81 ? -19.631 8.805 7.054 1.00 74.38 81 GLY A O 1
ATOM 631 N N . ASP A 1 82 ? -20.779 7.355 5.777 1.00 69.69 82 ASP A N 1
ATOM 632 C CA . ASP A 1 82 ? -20.579 8.044 4.487 1.00 69.69 82 ASP A CA 1
ATOM 633 C C . ASP A 1 82 ? -20.965 9.536 4.498 1.00 69.69 82 ASP A C 1
ATOM 635 O O . ASP A 1 82 ? -20.385 10.341 3.762 1.00 69.69 82 ASP A O 1
ATOM 639 N N . GLY A 1 83 ? -21.934 9.911 5.341 1.00 71.12 83 GLY A N 1
ATOM 640 C CA . GLY A 1 83 ? -22.450 11.277 5.473 1.00 71.12 83 GLY A CA 1
ATOM 641 C C . GLY A 1 83 ? -21.771 12.135 6.543 1.00 71.12 83 GLY A C 1
ATOM 642 O O . GLY A 1 83 ? -22.079 13.325 6.628 1.00 71.12 83 GLY A O 1
ATOM 643 N N . ASP A 1 84 ? -20.870 11.568 7.347 1.00 77.06 84 ASP A N 1
ATOM 644 C CA . ASP A 1 84 ? -20.304 12.268 8.498 1.00 77.06 84 ASP A CA 1
ATOM 645 C C . ASP A 1 84 ? -19.159 13.214 8.122 1.00 77.06 84 ASP A C 1
ATOM 647 O O . ASP A 1 84 ? -18.456 13.061 7.109 1.00 77.06 84 ASP A O 1
ATOM 651 N N . ALA A 1 85 ? -18.976 14.222 8.979 1.00 80.56 85 ALA A N 1
ATOM 652 C CA . ALA A 1 85 ? -17.887 15.175 8.865 1.00 80.56 85 ALA A CA 1
ATOM 653 C C . ALA A 1 85 ? -16.545 14.457 9.047 1.00 80.56 85 ALA A C 1
ATOM 655 O O . ALA A 1 85 ? -16.305 13.781 10.046 1.00 80.56 85 ALA A O 1
ATOM 656 N N . LYS A 1 86 ? -15.664 14.627 8.063 1.00 87.44 86 LYS A N 1
ATOM 657 C CA . LYS A 1 86 ? -14.324 14.040 8.057 1.00 87.44 86 LYS A CA 1
ATOM 658 C C . LYS A 1 86 ? -13.381 14.922 8.858 1.00 87.44 86 LYS A C 1
ATOM 660 O O . LYS A 1 86 ? -13.541 16.143 8.875 1.00 87.44 86 LYS A O 1
ATOM 665 N N . HIS A 1 87 ? -12.381 14.307 9.480 1.00 91.56 87 HIS A N 1
ATOM 666 C CA . HIS A 1 87 ? -11.351 15.047 10.200 1.00 91.56 87 HIS A CA 1
ATOM 667 C C . HIS A 1 87 ? -10.619 16.009 9.256 1.00 91.56 87 HIS A C 1
ATOM 669 O O . HIS A 1 87 ? -10.127 15.609 8.197 1.00 91.56 87 HIS A O 1
ATOM 675 N N . GLU A 1 88 ? -10.562 17.288 9.628 1.00 89.25 88 GLU A N 1
ATOM 676 C CA . GLU A 1 88 ? -10.040 18.337 8.750 1.00 89.25 88 GLU A CA 1
ATOM 677 C C . GLU A 1 88 ? -8.563 18.106 8.399 1.00 89.25 88 GLU A C 1
ATOM 679 O O . GLU A 1 88 ? -8.167 18.290 7.248 1.00 89.25 88 GLU A O 1
ATOM 684 N N . GLY A 1 89 ? -7.759 17.638 9.357 1.00 87.75 89 GLY A N 1
ATOM 685 C CA . GLY A 1 89 ? -6.345 17.329 9.148 1.00 87.75 89 GLY A CA 1
ATOM 686 C C . GLY A 1 89 ? -6.136 16.254 8.081 1.00 87.75 89 GLY A C 1
ATOM 687 O O . GLY A 1 89 ? -5.294 16.423 7.199 1.00 87.75 89 GLY A O 1
ATOM 688 N N . LEU A 1 90 ? -6.948 15.194 8.098 1.00 89.25 90 LEU A N 1
ATOM 689 C CA . LEU A 1 90 ? -6.897 14.129 7.092 1.00 89.25 90 LEU A CA 1
ATOM 690 C C . LEU A 1 90 ? -7.397 14.585 5.716 1.00 89.25 90 LEU A C 1
ATOM 692 O O . LEU A 1 90 ? -6.808 14.231 4.694 1.00 89.25 90 LEU A O 1
ATOM 696 N N . ILE A 1 91 ? -8.442 15.416 5.669 1.00 89.00 91 ILE A N 1
ATOM 697 C CA . ILE A 1 91 ? -8.912 16.000 4.406 1.00 89.00 91 ILE A CA 1
ATOM 698 C C . ILE A 1 91 ? -7.838 16.890 3.799 1.00 89.00 91 ILE A C 1
ATOM 700 O O . ILE A 1 91 ? -7.557 16.779 2.608 1.00 89.00 91 ILE A O 1
ATOM 704 N N . GLN A 1 92 ? -7.195 17.722 4.618 1.00 83.12 92 GLN A N 1
ATOM 705 C CA . GLN A 1 92 ? -6.081 18.544 4.173 1.00 83.12 92 GLN A CA 1
ATOM 706 C C . GLN A 1 92 ? -4.893 17.690 3.722 1.00 83.12 92 GLN A C 1
ATOM 708 O O . GLN A 1 92 ? -4.266 18.036 2.721 1.00 83.12 92 GLN A O 1
ATOM 713 N N . ALA A 1 93 ? -4.587 16.582 4.406 1.00 83.06 93 ALA A N 1
ATOM 714 C CA . ALA A 1 93 ? -3.524 15.656 4.015 1.00 83.06 93 ALA A CA 1
ATOM 715 C C . ALA A 1 93 ? -3.752 15.089 2.605 1.00 83.06 93 ALA A C 1
ATOM 717 O O . ALA A 1 93 ? -2.851 15.125 1.767 1.00 83.06 93 ALA A O 1
ATOM 718 N N . VAL A 1 94 ? -4.982 14.660 2.309 1.00 83.69 94 VAL A N 1
ATOM 719 C CA . VAL A 1 94 ? -5.364 14.170 0.978 1.00 83.69 94 VAL A CA 1
ATOM 720 C C . VAL A 1 94 ? -5.402 15.301 -0.053 1.00 83.69 94 VAL A C 1
ATOM 722 O O . VAL A 1 94 ? -4.865 15.157 -1.150 1.00 83.69 94 VAL A O 1
ATOM 725 N N . SER A 1 95 ? -6.005 16.447 0.278 1.00 78.69 95 SER A N 1
ATOM 726 C CA . SER A 1 95 ? -6.239 17.539 -0.677 1.00 78.69 95 SER A CA 1
ATOM 727 C C . SER A 1 95 ? -4.968 18.299 -1.052 1.00 78.69 95 SER A C 1
ATOM 729 O O . SER A 1 95 ? -4.847 18.782 -2.175 1.00 78.69 95 SER A O 1
ATOM 731 N N . SER A 1 96 ? -4.019 18.427 -0.119 1.00 66.81 96 SER A N 1
ATOM 732 C CA . SER A 1 96 ? -2.696 19.008 -0.393 1.00 66.81 96 SER A CA 1
ATOM 733 C C . SER A 1 96 ? -1.771 18.053 -1.149 1.00 66.81 96 SER A C 1
ATOM 735 O O . SER A 1 96 ? -0.765 18.482 -1.712 1.00 66.81 96 SER A O 1
ATOM 737 N N . GLY A 1 97 ? -2.197 16.798 -1.292 1.00 57.34 97 GLY A N 1
ATOM 738 C CA . GLY A 1 97 ? -2.134 16.124 -2.578 1.00 57.34 97 GLY A CA 1
ATOM 739 C C . GLY A 1 97 ? -1.391 14.808 -2.580 1.00 57.34 97 GLY A C 1
ATOM 740 O O . GLY A 1 97 ? -1.493 14.112 -3.592 1.00 57.34 97 GLY A O 1
ATOM 741 N N . LEU A 1 98 ? -0.615 14.489 -1.530 1.00 66.69 98 LEU A N 1
ATOM 742 C CA . LEU A 1 98 ? 0.418 13.438 -1.604 1.00 66.69 98 LEU A CA 1
ATOM 743 C C . LEU A 1 98 ? 1.131 13.478 -2.972 1.00 66.69 98 LEU A C 1
ATOM 745 O O . LEU A 1 98 ? 1.420 12.457 -3.592 1.00 66.69 98 LEU A O 1
ATOM 749 N N . SER A 1 99 ? 1.277 14.698 -3.501 1.00 70.50 99 SER A N 1
ATOM 750 C CA . SER A 1 99 ? 1.538 14.923 -4.911 1.00 70.50 99 SER A CA 1
ATOM 751 C C . SER A 1 99 ? 3.037 14.903 -5.090 1.00 70.50 99 SER A C 1
ATOM 753 O O . SER A 1 99 ? 3.747 15.746 -4.544 1.00 70.50 99 SER A O 1
ATOM 755 N N . PHE A 1 100 ? 3.498 13.926 -5.855 1.00 69.75 100 PHE A N 1
ATOM 756 C CA . PHE A 1 100 ? 4.897 13.766 -6.191 1.00 69.75 100 PHE A CA 1
ATOM 757 C C . PHE A 1 100 ? 5.227 14.605 -7.430 1.00 69.75 100 PHE A C 1
ATOM 759 O O . PHE A 1 100 ? 4.691 14.347 -8.509 1.00 69.75 100 PHE A O 1
ATOM 766 N N . TYR A 1 101 ? 6.110 15.596 -7.275 1.00 71.69 101 TYR A N 1
ATOM 767 C CA . TYR A 1 101 ? 6.618 16.420 -8.377 1.00 71.69 101 TYR A CA 1
ATOM 768 C C . TYR A 1 101 ? 8.145 16.330 -8.431 1.00 71.69 101 TYR A C 1
ATOM 770 O O . TYR A 1 101 ? 8.759 17.074 -7.664 1.00 71.69 101 TYR A O 1
ATOM 778 N N . PRO A 1 102 ? 8.747 15.459 -9.281 1.00 66.75 102 PRO A N 1
ATOM 779 C CA . PRO A 1 102 ? 10.195 15.170 -9.346 1.00 66.75 102 PRO A CA 1
ATOM 780 C C . PRO A 1 102 ? 11.075 16.415 -9.576 1.00 66.75 102 PRO A C 1
ATOM 782 O O . PRO A 1 102 ? 12.223 16.484 -9.152 1.00 66.75 102 PRO A O 1
ATOM 785 N N . ASP A 1 103 ? 10.502 17.434 -10.192 1.00 70.25 103 ASP A N 1
ATOM 786 C CA . ASP A 1 103 ? 11.111 18.686 -10.618 1.00 70.25 103 ASP A CA 1
ATOM 787 C C . ASP A 1 103 ? 10.917 19.850 -9.625 1.00 70.25 103 ASP A C 1
ATOM 789 O O . ASP A 1 103 ? 11.552 20.897 -9.770 1.00 70.25 103 ASP A O 1
ATOM 793 N N . VAL A 1 104 ? 10.087 19.683 -8.584 1.00 75.19 104 VAL A N 1
ATOM 794 C CA . VAL A 1 104 ? 9.770 20.746 -7.608 1.00 75.19 104 VAL A CA 1
ATOM 795 C C . VAL A 1 104 ? 9.943 20.255 -6.154 1.00 75.19 104 VAL A C 1
ATOM 797 O O . VAL A 1 104 ? 8.972 20.183 -5.393 1.00 75.19 104 VAL A O 1
ATOM 800 N N . PRO A 1 105 ? 11.187 19.961 -5.709 1.00 72.12 105 PRO A N 1
ATOM 801 C CA . PRO A 1 105 ? 11.495 19.324 -4.415 1.00 72.12 105 PRO A CA 1
ATOM 802 C C . PRO A 1 105 ? 10.888 20.018 -3.200 1.00 72.12 105 PRO A C 1
ATOM 804 O O . PRO A 1 105 ? 10.402 19.373 -2.268 1.00 72.12 105 PRO A O 1
ATOM 807 N N . ILE A 1 106 ? 10.918 21.351 -3.202 1.00 76.75 106 ILE A N 1
ATOM 808 C CA . ILE A 1 106 ? 10.410 22.154 -2.091 1.00 76.75 106 ILE A CA 1
ATOM 809 C C . ILE A 1 106 ? 8.893 21.976 -1.982 1.00 76.75 106 ILE A C 1
ATOM 811 O O . ILE A 1 106 ? 8.398 21.683 -0.900 1.00 76.75 106 ILE A O 1
ATOM 815 N N . ALA A 1 107 ? 8.149 22.080 -3.087 1.00 77.88 107 ALA A N 1
ATOM 816 C CA . ALA A 1 107 ? 6.696 21.914 -3.061 1.00 77.88 107 ALA A CA 1
ATOM 817 C C . ALA A 1 107 ? 6.290 20.493 -2.635 1.00 77.88 107 ALA A C 1
ATOM 819 O O . ALA A 1 107 ? 5.406 20.343 -1.791 1.00 77.88 107 ALA A O 1
ATOM 820 N N . THR A 1 108 ? 6.987 19.474 -3.147 1.00 79.38 108 THR A N 1
ATOM 821 C CA . THR A 1 108 ? 6.801 18.066 -2.762 1.00 79.38 108 THR A CA 1
ATOM 822 C C . THR A 1 108 ? 7.017 17.871 -1.256 1.00 79.38 108 THR A C 1
ATOM 824 O O . THR A 1 108 ? 6.153 17.337 -0.564 1.00 79.38 108 THR A O 1
ATOM 827 N N . THR A 1 109 ? 8.111 18.411 -0.706 1.00 81.56 109 THR A N 1
ATOM 828 C CA . THR A 1 109 ? 8.412 18.337 0.736 1.00 81.56 109 THR A CA 1
ATOM 829 C C . THR A 1 109 ? 7.334 19.013 1.586 1.00 81.56 109 THR A C 1
ATOM 831 O O . THR A 1 109 ? 6.920 18.484 2.617 1.00 81.56 109 THR A O 1
ATOM 834 N N . TRP A 1 110 ? 6.847 20.180 1.163 1.00 83.00 110 TRP A N 1
ATOM 835 C CA . TRP A 1 110 ? 5.780 20.894 1.867 1.00 83.00 110 TRP A CA 1
ATOM 836 C C . TRP A 1 110 ? 4.457 20.120 1.863 1.00 83.00 110 TRP A C 1
ATOM 838 O O . TRP A 1 110 ? 3.793 20.057 2.899 1.00 83.00 110 TRP A O 1
ATOM 848 N N . ALA A 1 111 ? 4.088 19.512 0.733 1.00 84.62 111 ALA A N 1
ATOM 849 C CA . ALA A 1 111 ? 2.894 18.675 0.629 1.00 84.62 111 ALA A CA 1
ATOM 850 C C . ALA A 1 111 ? 2.982 17.451 1.555 1.00 84.62 111 ALA A C 1
ATOM 852 O O . ALA A 1 111 ? 2.040 17.166 2.294 1.00 84.62 111 ALA A O 1
ATOM 853 N N . TYR A 1 112 ? 4.132 16.775 1.587 1.00 86.81 112 TYR A N 1
ATOM 854 C CA . TYR A 1 112 ? 4.356 15.628 2.466 1.00 86.81 112 TYR A CA 1
ATOM 855 C C . TYR A 1 112 ? 4.340 15.988 3.947 1.00 86.81 112 TYR A C 1
ATOM 857 O O . TYR A 1 112 ? 3.630 15.347 4.719 1.00 86.81 112 TYR A O 1
ATOM 865 N N . ASN A 1 113 ? 5.018 17.067 4.343 1.00 87.50 113 ASN A N 1
ATOM 866 C CA . ASN A 1 113 ? 4.965 17.552 5.722 1.00 87.50 113 ASN A CA 1
ATOM 867 C C . ASN A 1 113 ? 3.534 17.897 6.148 1.00 87.50 113 ASN A C 1
ATOM 869 O O . ASN A 1 113 ? 3.136 17.609 7.275 1.00 87.50 113 ASN A O 1
ATOM 873 N N . ARG A 1 114 ? 2.733 18.482 5.249 1.00 87.88 114 ARG A N 1
ATOM 874 C CA . ARG A 1 114 ? 1.322 18.761 5.526 1.00 87.88 114 ARG A CA 1
ATOM 875 C C . ARG A 1 114 ? 0.512 17.483 5.722 1.00 87.88 114 ARG A C 1
ATOM 877 O O . ARG A 1 114 ? -0.293 17.435 6.648 1.00 87.88 114 ARG A O 1
ATOM 884 N N . ALA A 1 115 ? 0.749 16.457 4.906 1.00 89.12 115 ALA A N 1
ATOM 885 C CA . ALA A 1 115 ? 0.094 15.166 5.065 1.00 89.12 115 ALA A CA 1
ATOM 886 C C . ALA A 1 115 ? 0.464 14.483 6.392 1.00 89.12 115 ALA A C 1
ATOM 888 O O . ALA A 1 115 ? -0.428 14.093 7.143 1.00 89.12 115 ALA A O 1
ATOM 889 N N . ILE A 1 116 ? 1.758 14.424 6.727 1.00 90.44 116 ILE A N 1
ATOM 890 C CA . ILE A 1 116 ? 2.252 13.862 7.995 1.00 90.44 116 ILE A CA 1
ATOM 891 C C . ILE A 1 116 ? 1.644 14.603 9.190 1.00 90.44 116 ILE A C 1
ATOM 893 O O . ILE A 1 116 ? 1.150 13.972 10.122 1.00 90.44 116 ILE A O 1
ATOM 897 N N . ASN A 1 117 ? 1.637 15.937 9.161 1.00 91.50 117 ASN A N 1
ATOM 898 C CA . ASN A 1 117 ? 1.052 16.737 10.236 1.00 91.50 117 ASN A CA 1
ATOM 899 C C . ASN A 1 117 ? -0.462 16.513 10.363 1.00 91.50 117 ASN A C 1
ATOM 901 O O . ASN A 1 117 ? -0.973 16.481 11.478 1.00 91.50 117 ASN A O 1
ATOM 905 N N . GLY A 1 118 ? -1.170 16.316 9.246 1.00 92.38 118 GLY A N 1
ATOM 906 C CA . GLY A 1 118 ? -2.590 15.964 9.247 1.00 92.38 118 GLY A CA 1
ATOM 907 C C . GLY A 1 118 ? -2.864 14.633 9.951 1.00 92.38 118 GLY A C 1
ATOM 908 O O . GLY A 1 118 ? -3.747 14.569 10.803 1.00 92.38 118 GLY A O 1
ATOM 909 N N . PHE A 1 119 ? -2.067 13.599 9.660 1.00 92.12 119 PHE A N 1
ATOM 910 C CA . PHE A 1 119 ? -2.161 12.310 10.352 1.00 92.12 119 PHE A CA 1
ATOM 911 C C . PHE A 1 119 ? -1.811 12.412 11.837 1.00 92.12 119 PHE A C 1
ATOM 913 O O . PHE A 1 119 ? -2.552 11.888 12.661 1.00 92.12 119 PHE A O 1
ATOM 920 N N . LYS A 1 120 ? -0.727 13.111 12.194 1.00 93.00 120 LYS A N 1
ATOM 921 C CA . LYS A 1 120 ? -0.336 13.305 13.601 1.00 93.00 120 LYS A CA 1
ATOM 922 C C . LYS A 1 120 ? -1.419 14.035 14.390 1.00 93.00 120 LYS A C 1
ATOM 924 O O . LYS A 1 120 ? -1.783 13.595 15.473 1.00 93.00 120 LYS A O 1
ATOM 929 N N . LYS A 1 121 ? -2.003 15.091 13.813 1.00 93.56 121 LYS A N 1
ATOM 930 C CA . LYS A 1 121 ? -3.106 15.805 14.460 1.00 93.56 121 LYS A CA 1
ATOM 931 C C . LYS A 1 121 ? -4.345 14.921 14.620 1.00 93.56 121 LYS A C 1
ATOM 933 O O . LYS A 1 121 ? -4.985 14.949 15.663 1.00 93.56 121 LYS A O 1
ATOM 938 N N . TRP A 1 122 ? -4.666 14.102 13.620 1.00 94.38 122 TRP A N 1
ATOM 939 C CA . TRP A 1 122 ? -5.750 13.125 13.738 1.00 94.38 122 TRP A CA 1
ATOM 940 C C . TRP A 1 122 ? -5.490 12.078 14.829 1.00 94.38 122 TRP A C 1
ATOM 942 O O . TRP A 1 122 ? -6.411 11.752 15.569 1.00 94.38 122 TRP A O 1
ATOM 952 N N . GLN A 1 123 ? -4.254 11.584 14.972 1.00 93.62 123 GLN A N 1
ATOM 953 C CA . GLN A 1 123 ? -3.879 10.666 16.056 1.00 93.62 123 GLN A CA 1
ATOM 954 C C . GLN A 1 123 ? -4.072 11.311 17.439 1.00 93.62 123 GLN A C 1
ATOM 956 O O . GLN A 1 123 ? -4.613 10.668 18.334 1.00 93.62 123 GLN A O 1
ATOM 961 N N . GLU A 1 124 ? -3.662 12.573 17.610 1.00 93.69 124 GLU A N 1
ATOM 962 C CA . GLU A 1 124 ? -3.883 13.342 18.846 1.00 93.69 124 GLU A CA 1
ATOM 963 C C . GLU A 1 124 ? -5.379 13.478 19.156 1.00 93.69 124 GLU A C 1
ATOM 965 O O . GLU A 1 124 ? -5.827 13.092 20.235 1.00 93.69 124 GLU A O 1
ATOM 970 N N . ASP A 1 125 ? -6.167 13.936 18.180 1.00 93.75 125 ASP A N 1
ATOM 971 C CA . ASP A 1 125 ? -7.611 14.122 18.340 1.00 93.75 125 ASP A CA 1
ATOM 972 C C . ASP A 1 125 ? -8.338 12.792 18.616 1.00 93.75 125 ASP A C 1
ATOM 974 O O . ASP A 1 125 ? -9.324 12.764 19.352 1.00 93.75 125 ASP A O 1
ATOM 978 N N . LEU A 1 126 ? -7.843 11.672 18.074 1.00 92.56 126 LEU A N 1
ATOM 979 C CA . LEU A 1 126 ? -8.380 10.334 18.340 1.00 92.56 126 LEU A CA 1
ATOM 980 C C . LEU A 1 126 ? -8.146 9.899 19.795 1.00 92.56 126 LEU A C 1
ATOM 982 O O . LEU A 1 126 ? -9.001 9.241 20.391 1.00 92.56 126 LEU A O 1
ATOM 986 N N . ILE A 1 127 ? -6.991 10.248 20.370 1.00 91.94 127 ILE A N 1
ATOM 987 C CA . ILE A 1 127 ? -6.668 9.973 21.778 1.00 91.94 127 ILE A CA 1
ATOM 988 C C . ILE A 1 127 ? -7.536 10.832 22.701 1.00 91.94 127 ILE A C 1
ATOM 990 O O . ILE A 1 127 ? -8.024 10.338 23.717 1.00 91.94 127 ILE A O 1
ATOM 994 N N . GLU A 1 128 ? -7.738 12.099 22.341 1.00 91.81 128 GLU A N 1
ATOM 995 C CA . GLU A 1 128 ? -8.544 13.058 23.105 1.00 91.81 128 GLU A CA 1
ATOM 996 C C . GLU A 1 128 ? -10.057 12.812 22.949 1.00 91.81 128 GLU A C 1
ATOM 998 O O . GLU A 1 128 ? -10.841 13.190 23.820 1.00 91.81 128 GLU A O 1
ATOM 1003 N N . GLY A 1 129 ? -10.473 12.115 21.886 1.00 86.75 129 GLY A N 1
ATOM 1004 C CA . GLY A 1 129 ? -11.879 11.857 21.573 1.00 86.75 129 GLY A CA 1
ATOM 1005 C C . GLY A 1 129 ? -12.596 13.078 20.989 1.00 86.75 129 GLY A C 1
ATOM 1006 O O . GLY A 1 129 ? -13.798 13.247 21.200 1.00 86.75 129 GLY A O 1
ATOM 1007 N N . GLU A 1 130 ? -11.868 13.936 20.273 1.00 88.06 130 GLU A N 1
ATOM 1008 C CA . GLU A 1 130 ? -12.338 15.234 19.785 1.00 88.06 130 GLU A CA 1
ATOM 1009 C C . GLU A 1 130 ? -12.360 15.324 18.246 1.00 88.06 130 GLU A C 1
ATOM 1011 O O . GLU A 1 130 ? -11.922 14.431 17.520 1.00 88.06 130 GLU A O 1
ATOM 1016 N N . ASN A 1 131 ? -12.904 16.430 17.724 1.00 84.00 131 ASN A N 1
ATOM 1017 C CA . ASN A 1 131 ? -12.736 16.871 16.330 1.00 84.00 131 ASN A CA 1
ATOM 1018 C C . ASN A 1 131 ? -13.134 15.850 15.244 1.00 84.00 131 ASN A C 1
ATOM 1020 O O . ASN A 1 131 ? -12.603 15.869 14.133 1.00 84.00 131 ASN A O 1
ATOM 1024 N N . ASN A 1 132 ? -14.102 14.976 15.545 1.00 82.62 132 ASN A N 1
ATOM 1025 C CA . ASN A 1 132 ? -14.557 13.892 14.665 1.00 82.62 132 ASN A CA 1
ATOM 1026 C C . ASN A 1 132 ? -13.438 12.906 14.270 1.00 82.62 132 ASN A C 1
ATOM 1028 O O . ASN A 1 132 ? -13.540 12.227 13.245 1.00 82.62 132 ASN A O 1
ATOM 1032 N N . ALA A 1 133 ? -12.367 12.809 15.062 1.00 90.56 133 ALA A N 1
ATOM 1033 C CA . ALA A 1 133 ? -11.339 11.800 14.863 1.00 90.56 133 ALA A CA 1
ATOM 1034 C C . ALA A 1 133 ? -11.898 10.427 15.242 1.00 90.56 133 ALA A C 1
ATOM 1036 O O . ALA A 1 133 ? -12.238 10.156 16.392 1.00 90.56 133 ALA A O 1
ATOM 1037 N N . THR A 1 134 ? -12.068 9.570 14.239 1.00 90.75 134 THR A N 1
ATOM 1038 C CA . THR A 1 134 ? -12.702 8.262 14.406 1.00 90.75 134 THR A CA 1
ATOM 1039 C C . THR A 1 134 ? -11.954 7.217 13.604 1.00 90.75 134 THR A C 1
ATOM 1041 O O . THR A 1 134 ? -11.319 7.537 12.603 1.00 90.75 134 THR A O 1
ATOM 1044 N N . TYR A 1 135 ? -12.013 5.973 14.067 1.00 91.81 135 TYR A N 1
ATOM 1045 C CA . TYR A 1 135 ? -11.448 4.820 13.381 1.00 91.81 135 TYR A CA 1
ATOM 1046 C C . TYR A 1 135 ? -12.443 3.665 13.453 1.00 91.81 135 TYR A C 1
ATOM 1048 O O . TYR A 1 135 ? -12.842 3.233 14.539 1.00 91.81 135 TYR A O 1
ATOM 1056 N N . ASN A 1 136 ? -12.875 3.199 12.285 1.00 89.44 136 ASN A N 1
ATOM 1057 C CA . ASN A 1 136 ? -13.941 2.217 12.154 1.00 89.44 136 ASN A CA 1
ATOM 1058 C C . ASN A 1 136 ? -13.665 1.229 11.015 1.00 89.44 136 ASN A C 1
ATOM 1060 O O . ASN A 1 136 ? -14.505 1.054 10.139 1.00 89.44 136 ASN A O 1
ATOM 1064 N N . MET A 1 137 ? -12.489 0.596 11.020 1.00 90.56 137 MET A N 1
ATOM 1065 C CA . MET A 1 137 ? -12.180 -0.465 10.059 1.00 90.56 137 MET A CA 1
ATOM 1066 C C . MET A 1 137 ? -13.076 -1.686 10.306 1.00 90.56 137 MET A C 1
ATOM 1068 O O . MET A 1 137 ? -13.149 -2.185 11.430 1.00 90.56 137 MET A O 1
ATOM 1072 N N . LYS A 1 138 ? -13.760 -2.144 9.256 1.00 89.62 138 LYS A N 1
ATOM 1073 C CA . LYS A 1 138 ? -14.603 -3.349 9.234 1.00 89.62 138 LYS A CA 1
ATOM 1074 C C . LYS A 1 138 ? -14.042 -4.377 8.251 1.00 89.62 138 LYS A C 1
ATOM 1076 O O . LYS A 1 138 ? -13.268 -4.021 7.363 1.00 89.62 138 LYS A O 1
ATOM 1081 N N . SER A 1 139 ? -14.544 -5.613 8.311 1.00 89.44 139 SER A N 1
ATOM 1082 C CA . SER A 1 139 ? -14.244 -6.661 7.319 1.00 89.44 139 SER A CA 1
ATOM 1083 C C . SER A 1 139 ? -14.419 -6.200 5.877 1.00 89.44 139 SER A C 1
ATOM 1085 O O . SER A 1 139 ? -13.554 -6.450 5.038 1.00 89.44 139 SER A O 1
ATOM 1087 N N . ASP A 1 140 ? -15.501 -5.471 5.597 1.00 91.50 140 ASP A N 1
ATOM 1088 C CA . ASP A 1 140 ? -15.787 -4.949 4.260 1.00 91.50 140 ASP A CA 1
ATOM 1089 C C . ASP A 1 140 ? -14.723 -3.937 3.808 1.00 91.50 140 ASP A C 1
ATOM 1091 O O . ASP A 1 140 ? -14.362 -3.891 2.631 1.00 91.50 140 ASP A O 1
ATOM 1095 N N . ASP A 1 141 ? -14.162 -3.150 4.730 1.00 93.50 141 ASP A N 1
ATOM 1096 C CA . ASP A 1 141 ? -13.077 -2.217 4.418 1.00 93.50 141 ASP A CA 1
ATOM 1097 C C . ASP A 1 141 ? -11.781 -2.965 4.114 1.00 93.50 141 ASP A C 1
ATOM 1099 O O . ASP A 1 141 ? -11.064 -2.591 3.187 1.00 93.50 141 ASP A O 1
ATOM 1103 N N . ILE A 1 142 ? -11.500 -4.053 4.838 1.00 93.94 142 ILE A N 1
ATOM 1104 C CA . ILE A 1 142 ? -10.363 -4.935 4.554 1.00 93.94 142 ILE A CA 1
ATOM 1105 C C . ILE A 1 142 ? -10.526 -5.558 3.163 1.00 93.94 142 ILE A C 1
ATOM 1107 O O . ILE A 1 142 ? -9.616 -5.479 2.337 1.00 93.94 142 ILE A O 1
ATOM 1111 N N . TYR A 1 143 ? -11.704 -6.111 2.865 1.00 94.94 143 TYR A N 1
ATOM 1112 C CA . TYR A 1 143 ? -12.048 -6.645 1.546 1.00 94.94 143 TYR A CA 1
ATOM 1113 C C . TYR A 1 143 ? -11.822 -5.607 0.432 1.00 94.94 143 TYR A C 1
ATOM 1115 O O . TYR A 1 143 ? -11.150 -5.885 -0.568 1.00 94.94 143 TYR A O 1
ATOM 1123 N N . ASN A 1 144 ? -12.342 -4.390 0.616 1.00 96.50 144 ASN A N 1
ATOM 1124 C CA . ASN A 1 144 ? -12.246 -3.315 -0.369 1.00 96.50 144 ASN A CA 1
ATOM 1125 C C . ASN A 1 144 ? -10.812 -2.783 -0.520 1.00 96.50 144 ASN A C 1
ATOM 1127 O O . ASN A 1 144 ? -10.388 -2.473 -1.637 1.00 96.50 144 ASN A O 1
ATOM 1131 N N . LEU A 1 145 ? -10.036 -2.728 0.565 1.00 96.31 145 LEU A N 1
ATOM 1132 C CA . LEU A 1 145 ? -8.627 -2.344 0.532 1.00 96.31 145 LEU A CA 1
ATOM 1133 C C . LEU A 1 145 ? -7.793 -3.360 -0.256 1.00 96.31 145 LEU A C 1
ATOM 1135 O O . LEU A 1 145 ? -7.007 -2.962 -1.115 1.00 96.31 145 LEU A O 1
ATOM 1139 N N . LEU A 1 146 ? -8.003 -4.664 -0.042 1.00 96.75 146 LEU A N 1
ATOM 1140 C CA . LEU A 1 146 ? -7.327 -5.709 -0.821 1.00 96.75 146 LEU A CA 1
ATOM 1141 C C . LEU A 1 146 ? -7.672 -5.602 -2.316 1.00 96.75 146 LEU A C 1
ATOM 1143 O O . LEU A 1 146 ? -6.788 -5.719 -3.170 1.00 96.75 146 LEU A O 1
ATOM 1147 N N . ALA A 1 147 ? -8.934 -5.309 -2.645 1.00 97.31 147 ALA A N 1
ATOM 1148 C CA . ALA A 1 147 ? -9.362 -5.056 -4.020 1.00 97.31 147 ALA A CA 1
ATOM 1149 C C . ALA A 1 147 ? -8.642 -3.841 -4.636 1.00 97.31 147 ALA A C 1
ATOM 1151 O O . ALA A 1 147 ? -8.177 -3.892 -5.779 1.00 97.31 147 ALA A O 1
ATOM 1152 N N . LEU A 1 148 ? -8.521 -2.752 -3.870 1.00 97.75 148 LEU A N 1
ATOM 1153 C CA . LEU A 1 148 ? -7.821 -1.541 -4.287 1.00 97.75 148 LEU A CA 1
ATOM 1154 C C . LEU A 1 148 ? -6.328 -1.796 -4.518 1.00 97.75 148 LEU A C 1
ATOM 1156 O O . LEU A 1 148 ? -5.797 -1.379 -5.546 1.00 97.75 148 LEU A O 1
ATOM 1160 N N . MET A 1 149 ? -5.660 -2.509 -3.610 1.00 97.56 149 MET A N 1
ATOM 1161 C CA . MET A 1 149 ? -4.240 -2.852 -3.740 1.00 97.56 149 MET A CA 1
ATOM 1162 C C . MET A 1 149 ? -3.980 -3.680 -5.003 1.00 97.56 149 MET A C 1
ATOM 1164 O O . MET A 1 149 ? -3.066 -3.370 -5.773 1.00 97.56 149 MET A O 1
ATOM 1168 N N . ARG A 1 150 ? -4.844 -4.665 -5.293 1.00 97.31 150 ARG A N 1
ATOM 1169 C CA . ARG A 1 150 ? -4.788 -5.430 -6.550 1.00 97.31 150 ARG A CA 1
ATOM 1170 C C . ARG A 1 150 ? -4.903 -4.522 -7.768 1.00 97.31 150 ARG A C 1
ATOM 1172 O O . ARG A 1 150 ? -4.069 -4.617 -8.661 1.00 97.31 150 ARG A O 1
ATOM 1179 N N . LYS A 1 151 ? -5.887 -3.622 -7.786 1.00 97.31 151 LYS A N 1
ATOM 1180 C CA . LYS A 1 151 ? -6.082 -2.660 -8.881 1.00 97.31 151 LYS A CA 1
ATOM 1181 C C . LYS A 1 151 ? -4.893 -1.708 -9.037 1.00 97.31 151 LYS A C 1
ATOM 1183 O O . LYS A 1 151 ? -4.557 -1.309 -10.148 1.00 97.31 151 LYS A O 1
ATOM 1188 N N . ASN A 1 152 ? -4.256 -1.309 -7.941 1.00 96.44 152 ASN A N 1
ATOM 1189 C CA . ASN A 1 152 ? -3.119 -0.399 -7.993 1.00 96.44 152 ASN A CA 1
ATOM 1190 C C . ASN A 1 152 ? -1.877 -1.069 -8.585 1.00 96.44 152 ASN A C 1
ATOM 1192 O O . ASN A 1 152 ? -1.264 -0.492 -9.482 1.00 96.44 152 ASN A O 1
ATOM 1196 N N . ILE A 1 153 ? -1.545 -2.290 -8.146 1.00 96.56 153 ILE A N 1
ATOM 1197 C CA . ILE A 1 153 ? -0.364 -3.017 -8.637 1.00 96.56 153 ILE A CA 1
ATOM 1198 C C . ILE A 1 153 ? -0.519 -3.462 -10.107 1.00 96.56 153 ILE A C 1
ATOM 1200 O O . ILE A 1 153 ? 0.483 -3.688 -10.782 1.00 96.56 153 ILE A O 1
ATOM 1204 N N . GLU A 1 154 ? -1.746 -3.511 -10.655 1.00 96.00 154 GLU A N 1
ATOM 1205 C CA . GLU A 1 154 ? -1.988 -3.752 -12.093 1.00 96.00 154 GLU A CA 1
ATOM 1206 C C . GLU A 1 154 ? -1.308 -2.715 -12.993 1.00 96.00 154 GLU A C 1
ATOM 1208 O O . GLU A 1 154 ? -0.884 -3.057 -14.095 1.00 96.00 154 GLU A O 1
ATOM 1213 N N . VAL A 1 155 ? -1.169 -1.466 -12.538 1.00 93.81 155 VAL A N 1
ATOM 1214 C CA . VAL A 1 155 ? -0.567 -0.387 -13.336 1.00 93.81 155 VAL A CA 1
ATOM 1215 C C . VAL A 1 155 ? 0.895 -0.694 -13.692 1.00 93.81 155 VAL A C 1
ATOM 1217 O O . VAL A 1 155 ? 1.202 -0.788 -14.885 1.00 93.81 155 VAL A O 1
ATOM 1220 N N . PRO A 1 156 ? 1.816 -0.883 -12.724 1.00 94.62 156 PRO A N 1
ATOM 1221 C CA . PRO A 1 156 ? 3.186 -1.268 -13.053 1.00 94.62 156 PRO A CA 1
ATOM 1222 C C . PRO A 1 156 ? 3.272 -2.678 -13.654 1.00 94.62 156 PRO A C 1
ATOM 1224 O O . PRO A 1 156 ? 4.124 -2.926 -14.504 1.00 94.62 156 PRO A O 1
ATOM 1227 N N . HIS A 1 157 ? 2.377 -3.596 -13.28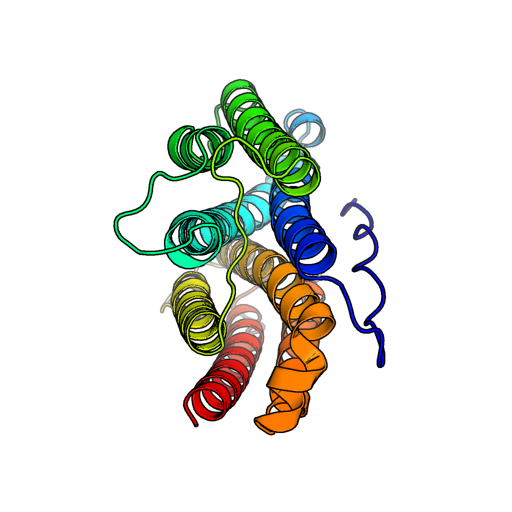0 1.00 96.56 157 HIS A N 1
ATOM 1228 C CA . HIS A 1 157 ? 2.347 -4.950 -13.833 1.00 96.56 157 HIS A CA 1
ATOM 1229 C C . HIS A 1 157 ? 2.079 -4.967 -15.345 1.00 96.56 157 HIS A C 1
ATOM 1231 O O . HIS A 1 157 ? 2.802 -5.626 -16.095 1.00 96.56 157 HIS A O 1
ATOM 1237 N N . ALA A 1 158 ? 1.081 -4.211 -15.807 1.00 95.62 158 ALA A N 1
ATOM 1238 C CA . ALA A 1 158 ? 0.785 -4.069 -17.226 1.00 95.62 158 ALA A CA 1
ATOM 1239 C C . ALA A 1 158 ? 1.964 -3.440 -17.980 1.00 95.62 158 ALA A C 1
ATOM 1241 O O . ALA A 1 158 ? 2.294 -3.885 -19.077 1.00 95.62 158 ALA A O 1
ATOM 1242 N N . ALA A 1 159 ? 2.645 -2.464 -17.369 1.00 94.31 159 ALA A N 1
ATOM 1243 C CA . ALA A 1 159 ? 3.825 -1.840 -17.960 1.00 94.31 159 ALA A CA 1
ATOM 1244 C C . ALA A 1 159 ? 4.975 -2.845 -18.151 1.00 94.31 159 ALA A C 1
ATOM 1246 O O . ALA A 1 159 ? 5.587 -2.876 -19.212 1.00 94.31 159 ALA A O 1
ATOM 1247 N N . LEU A 1 160 ? 5.226 -3.721 -17.170 1.00 93.75 160 LEU A N 1
ATOM 1248 C CA . LEU A 1 160 ? 6.252 -4.773 -17.253 1.00 93.75 160 LEU A CA 1
ATOM 1249 C C . LEU A 1 160 ? 5.960 -5.840 -18.324 1.00 93.75 160 LEU A C 1
ATOM 1251 O O . LEU A 1 160 ? 6.888 -6.515 -18.781 1.00 93.75 160 LEU A O 1
ATOM 1255 N N . LYS A 1 161 ? 4.688 -6.002 -18.709 1.00 93.56 161 LYS A N 1
ATOM 1256 C CA . LYS A 1 161 ? 4.210 -6.963 -19.722 1.00 93.56 161 LYS A CA 1
ATOM 1257 C C . LYS A 1 161 ? 3.986 -6.338 -21.097 1.00 93.56 161 LYS A C 1
ATOM 1259 O O . LYS A 1 161 ? 3.562 -7.047 -22.006 1.00 93.56 161 LYS A O 1
ATOM 1264 N N . ALA A 1 162 ? 4.251 -5.042 -21.253 1.00 92.62 162 ALA A N 1
ATOM 1265 C CA . ALA A 1 162 ? 4.112 -4.370 -22.533 1.00 92.62 162 ALA A CA 1
ATOM 1266 C C . ALA A 1 162 ? 5.026 -5.002 -23.596 1.00 92.62 162 ALA A C 1
ATOM 1268 O O . ALA A 1 162 ? 6.142 -5.447 -23.314 1.00 92.62 162 ALA A O 1
ATOM 1269 N N . GLU A 1 163 ? 4.549 -5.029 -24.839 1.00 84.38 163 GLU A N 1
ATOM 1270 C CA . GLU A 1 163 ? 5.368 -5.437 -25.975 1.00 84.38 163 GLU A CA 1
ATOM 1271 C C . GLU A 1 163 ? 6.398 -4.340 -26.284 1.00 84.38 163 GLU A C 1
ATOM 1273 O O . GLU A 1 163 ? 6.064 -3.157 -26.305 1.00 84.38 163 GLU A O 1
ATOM 1278 N N . ASN A 1 164 ? 7.642 -4.735 -26.572 1.00 85.75 164 ASN A N 1
ATOM 1279 C CA . ASN A 1 164 ? 8.736 -3.841 -26.983 1.00 85.75 164 ASN A CA 1
ATOM 1280 C C . ASN A 1 164 ? 9.204 -2.820 -25.925 1.00 85.75 164 ASN A C 1
ATOM 1282 O O . ASN A 1 164 ? 9.512 -1.679 -26.263 1.00 85.75 164 ASN A O 1
ATOM 1286 N N . ILE A 1 165 ? 9.310 -3.230 -24.658 1.00 86.44 165 ILE A N 1
ATOM 1287 C CA . ILE A 1 165 ? 9.986 -2.432 -23.619 1.00 86.44 165 ILE A CA 1
ATOM 1288 C C . ILE A 1 165 ? 11.456 -2.251 -24.010 1.00 86.44 165 ILE A C 1
ATOM 1290 O O . ILE A 1 165 ? 12.148 -3.236 -24.279 1.00 86.44 165 ILE A O 1
ATOM 1294 N N . SER A 1 166 ? 11.952 -1.013 -24.036 1.00 84.62 166 SER A N 1
ATOM 1295 C CA . SER A 1 166 ? 13.371 -0.785 -24.306 1.00 84.62 166 SER A CA 1
ATOM 1296 C C . SER A 1 166 ? 14.245 -1.155 -23.104 1.00 84.62 166 SER A C 1
ATOM 1298 O O . SER A 1 166 ? 13.836 -1.073 -21.944 1.00 84.62 166 SER A O 1
ATOM 1300 N N . GLU A 1 167 ? 15.504 -1.502 -23.373 1.00 78.12 167 GLU A N 1
ATOM 1301 C CA . GLU A 1 167 ? 16.500 -1.793 -22.330 1.00 78.12 167 GLU A CA 1
ATOM 1302 C C . GLU A 1 167 ? 16.779 -0.596 -21.406 1.00 78.12 167 GLU A C 1
ATOM 1304 O O . GLU A 1 167 ? 17.243 -0.778 -20.288 1.00 78.12 167 GLU A O 1
ATOM 1309 N N . PHE A 1 168 ? 16.465 0.625 -21.845 1.00 75.88 168 PHE A N 1
ATOM 1310 C CA . PHE A 1 168 ? 16.595 1.832 -21.027 1.00 75.88 168 PHE A CA 1
ATOM 1311 C C . PHE A 1 168 ? 15.365 2.091 -20.144 1.00 75.88 168 PHE A C 1
ATOM 1313 O O . PHE A 1 168 ? 15.458 2.818 -19.162 1.00 75.88 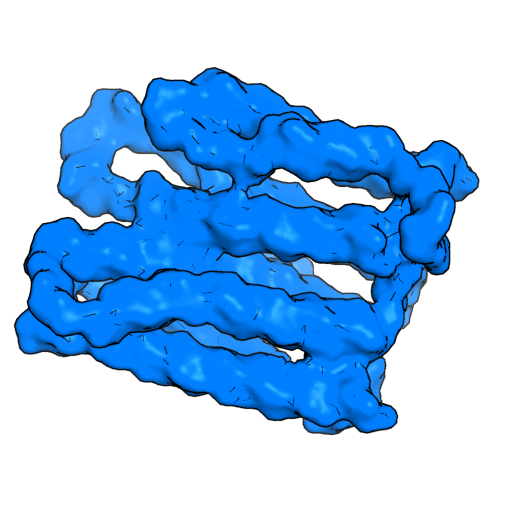168 PHE A O 1
ATOM 1320 N N . GLU A 1 169 ? 14.210 1.509 -20.473 1.00 84.69 169 GLU A N 1
ATOM 1321 C CA . GLU A 1 169 ? 12.958 1.700 -19.727 1.00 84.69 169 GLU A CA 1
ATOM 1322 C C . GLU A 1 169 ? 12.701 0.590 -18.713 1.00 84.69 169 GLU A C 1
ATOM 1324 O O . GLU A 1 169 ? 12.048 0.824 -17.697 1.00 84.69 169 GLU A O 1
ATOM 1329 N N . VAL A 1 170 ? 13.198 -0.620 -18.976 1.00 87.81 170 VAL A N 1
ATOM 1330 C CA . VAL A 1 170 ? 12.945 -1.790 -18.126 1.00 87.81 170 VAL A CA 1
ATOM 1331 C C . VAL A 1 170 ? 13.362 -1.562 -16.675 1.00 87.81 170 VAL A C 1
ATOM 1333 O O . VAL A 1 170 ? 12.677 -2.018 -15.761 1.00 87.81 170 VAL A O 1
ATOM 1336 N N . ASP A 1 171 ? 14.447 -0.822 -16.470 1.00 85.56 171 ASP A N 1
ATOM 1337 C CA . ASP A 1 171 ? 14.964 -0.478 -15.153 1.00 85.56 171 ASP A CA 1
ATOM 1338 C C . ASP A 1 171 ? 13.984 0.425 -14.390 1.00 85.56 171 ASP A C 1
ATOM 1340 O O . ASP A 1 171 ? 13.486 0.055 -13.324 1.00 85.56 171 ASP A O 1
ATOM 1344 N N . ASN A 1 172 ? 13.566 1.531 -15.011 1.00 87.50 172 ASN A N 1
ATOM 1345 C CA . ASN A 1 172 ? 12.550 2.438 -14.473 1.00 87.50 172 ASN A CA 1
ATOM 1346 C C . ASN A 1 172 ? 11.249 1.703 -14.122 1.00 87.50 172 ASN A C 1
ATOM 1348 O O . ASN A 1 172 ? 10.685 1.902 -13.046 1.00 87.50 172 ASN A O 1
ATOM 1352 N N . LEU A 1 173 ? 10.776 0.821 -15.010 1.00 91.50 173 LEU A N 1
ATOM 1353 C CA . LEU A 1 173 ? 9.551 0.049 -14.787 1.00 91.50 173 LEU A CA 1
ATOM 1354 C C . LEU A 1 173 ? 9.678 -0.915 -13.602 1.00 91.50 173 LEU A C 1
ATOM 1356 O O . LEU A 1 173 ? 8.739 -1.036 -12.813 1.00 91.50 173 LEU A O 1
ATOM 1360 N N . ILE A 1 174 ? 10.829 -1.575 -13.456 1.00 91.12 174 ILE A N 1
ATOM 1361 C CA . ILE A 1 174 ? 11.117 -2.460 -12.323 1.00 91.12 174 ILE A CA 1
ATOM 1362 C C . ILE A 1 174 ? 11.110 -1.667 -11.019 1.00 91.12 174 ILE A C 1
ATOM 1364 O O . ILE A 1 174 ? 10.403 -2.043 -10.085 1.00 91.12 174 ILE A O 1
ATOM 1368 N N . TYR A 1 175 ? 11.833 -0.550 -10.949 1.00 89.38 175 TYR A N 1
ATOM 1369 C CA . TYR A 1 175 ? 11.892 0.249 -9.726 1.00 89.38 175 TYR A CA 1
ATOM 1370 C C . TYR A 1 175 ? 10.545 0.873 -9.374 1.00 89.38 175 TYR A C 1
ATOM 1372 O O . TYR A 1 175 ? 10.151 0.838 -8.208 1.00 89.38 175 TYR A O 1
ATOM 1380 N N . ARG A 1 176 ? 9.778 1.328 -10.367 1.00 91.06 176 ARG A N 1
ATOM 1381 C CA . ARG A 1 176 ? 8.405 1.790 -10.148 1.00 91.06 176 ARG A CA 1
ATOM 1382 C C . ARG A 1 176 ? 7.517 0.685 -9.581 1.00 91.06 176 ARG A C 1
ATOM 1384 O O . ARG A 1 176 ? 6.782 0.932 -8.629 1.00 91.06 176 ARG A O 1
ATOM 1391 N N . ALA A 1 177 ? 7.606 -0.539 -10.105 1.00 94.94 177 ALA A N 1
ATOM 1392 C CA . ALA A 1 177 ? 6.866 -1.685 -9.572 1.00 94.94 177 ALA A CA 1
ATOM 1393 C C . ALA A 1 177 ? 7.258 -2.017 -8.122 1.00 94.94 177 ALA A C 1
ATOM 1395 O O . ALA A 1 177 ? 6.384 -2.268 -7.293 1.00 94.94 177 ALA A O 1
ATOM 1396 N N . LYS A 1 178 ? 8.555 -1.951 -7.800 1.00 93.12 178 LYS A N 1
ATOM 1397 C CA . LYS A 1 178 ? 9.063 -2.109 -6.428 1.00 93.12 178 LYS A CA 1
ATOM 1398 C C . LYS A 1 178 ? 8.521 -1.032 -5.488 1.00 93.12 178 LYS A C 1
ATOM 1400 O O . LYS A 1 178 ? 8.160 -1.335 -4.360 1.00 93.12 178 LYS A O 1
ATOM 1405 N N . GLY A 1 179 ? 8.384 0.204 -5.966 1.00 91.81 179 GLY A N 1
ATOM 1406 C CA . GLY A 1 179 ? 7.763 1.282 -5.200 1.00 91.81 179 GLY A CA 1
ATOM 1407 C C . GLY A 1 179 ? 6.323 0.967 -4.785 1.00 91.81 179 GLY A C 1
ATOM 1408 O O . GLY A 1 179 ? 5.967 1.087 -3.615 1.00 91.81 179 GLY A O 1
ATOM 1409 N N . TYR A 1 180 ? 5.499 0.490 -5.724 1.00 95.38 180 TYR A N 1
ATOM 1410 C CA . TYR A 1 180 ? 4.147 0.023 -5.387 1.00 95.38 180 TYR A CA 1
ATOM 1411 C C . TYR A 1 180 ? 4.190 -1.129 -4.375 1.00 95.38 180 TYR A C 1
ATOM 1413 O O . TYR A 1 180 ? 3.436 -1.123 -3.404 1.00 95.38 180 TYR A O 1
ATOM 1421 N N . ALA A 1 181 ? 5.079 -2.103 -4.586 1.00 95.38 181 ALA A N 1
ATOM 1422 C CA . ALA A 1 181 ? 5.193 -3.265 -3.717 1.00 95.38 181 ALA A CA 1
ATOM 1423 C C . ALA A 1 181 ? 5.595 -2.894 -2.282 1.00 95.38 181 ALA A C 1
ATOM 1425 O O . ALA A 1 181 ? 4.990 -3.406 -1.346 1.00 95.38 181 ALA A O 1
ATOM 1426 N N . GLU A 1 182 ? 6.547 -1.979 -2.075 1.00 92.44 182 GLU A N 1
ATOM 1427 C CA . GLU A 1 182 ? 6.897 -1.503 -0.730 1.00 92.44 182 GLU A CA 1
ATOM 1428 C C . GLU A 1 182 ? 5.728 -0.798 -0.046 1.00 92.44 182 GLU A C 1
ATOM 1430 O O . GLU A 1 182 ? 5.422 -1.111 1.106 1.00 92.44 182 GLU A O 1
ATOM 1435 N N . SER A 1 183 ? 5.030 0.098 -0.752 1.00 92.88 183 SER A N 1
ATOM 1436 C CA . SER A 1 183 ? 3.881 0.795 -0.166 1.00 92.88 183 SER A CA 1
ATOM 1437 C C . SER A 1 183 ? 2.804 -0.189 0.298 1.00 92.88 183 SER A C 1
ATOM 1439 O O . SER A 1 183 ? 2.305 -0.088 1.424 1.00 92.88 183 SER A O 1
ATOM 1441 N N . GLN A 1 184 ? 2.521 -1.196 -0.529 1.00 95.94 184 GLN A N 1
ATOM 1442 C CA . GLN A 1 184 ? 1.564 -2.253 -0.229 1.00 95.94 184 GLN A CA 1
ATOM 1443 C C . GLN A 1 184 ? 2.044 -3.199 0.872 1.00 95.94 184 GLN A C 1
ATOM 1445 O O . GLN A 1 184 ? 1.227 -3.668 1.659 1.00 95.94 184 GLN A O 1
ATOM 1450 N N . ARG A 1 185 ? 3.351 -3.457 0.968 1.00 94.50 185 ARG A N 1
ATOM 1451 C CA . ARG A 1 185 ? 3.955 -4.319 1.995 1.00 94.50 185 ARG A CA 1
ATOM 1452 C C . ARG A 1 185 ? 3.738 -3.750 3.381 1.00 94.50 185 ARG A C 1
ATOM 1454 O O . ARG A 1 185 ? 3.279 -4.461 4.269 1.00 94.50 185 ARG A O 1
ATOM 1461 N N . VAL A 1 186 ? 4.004 -2.458 3.536 1.00 90.88 186 VAL A N 1
ATOM 1462 C CA . VAL A 1 186 ? 3.812 -1.724 4.789 1.00 90.88 186 VAL A CA 1
ATOM 1463 C C . VAL A 1 186 ? 2.348 -1.782 5.233 1.00 90.88 186 VAL A C 1
ATOM 1465 O O . VAL A 1 186 ? 2.064 -2.080 6.394 1.00 90.88 186 VAL A O 1
ATOM 1468 N N . ILE A 1 187 ? 1.414 -1.556 4.307 1.00 92.12 187 ILE A N 1
ATOM 1469 C CA . ILE A 1 187 ? -0.027 -1.579 4.590 1.00 92.12 187 ILE A CA 1
ATOM 1470 C C . ILE A 1 187 ? -0.496 -2.995 4.936 1.00 92.12 187 ILE A C 1
ATOM 1472 O O . ILE A 1 187 ? -1.148 -3.191 5.959 1.00 92.12 187 ILE A O 1
ATOM 1476 N N . LEU A 1 188 ? -0.146 -3.987 4.111 1.00 93.12 188 LEU A N 1
ATOM 1477 C CA . LEU A 1 188 ? -0.568 -5.378 4.287 1.00 93.12 188 LEU A CA 1
ATOM 1478 C C . LEU A 1 188 ? -0.042 -5.965 5.591 1.00 93.12 188 LEU A C 1
ATOM 1480 O O . LEU A 1 188 ? -0.735 -6.734 6.254 1.00 93.12 188 LEU A O 1
ATOM 1484 N N . TYR A 1 189 ? 1.178 -5.590 5.963 1.00 90.81 189 TYR A N 1
ATOM 1485 C CA . TYR A 1 189 ? 1.763 -6.024 7.210 1.00 90.81 189 TYR A CA 1
ATOM 1486 C C . TYR A 1 189 ? 0.986 -5.467 8.402 1.00 90.81 189 TYR A C 1
ATOM 1488 O O . TYR A 1 189 ? 0.602 -6.232 9.281 1.00 90.81 189 TYR A O 1
ATOM 1496 N N . ASN A 1 190 ? 0.737 -4.152 8.436 1.00 88.12 190 ASN A N 1
ATOM 1497 C CA . ASN A 1 190 ? 0.005 -3.530 9.544 1.00 88.12 190 ASN A CA 1
ATOM 1498 C C . ASN A 1 190 ? -1.425 -4.077 9.628 1.00 88.12 190 ASN A C 1
ATOM 1500 O O . ASN A 1 190 ? -1.905 -4.395 10.713 1.00 88.12 190 ASN A O 1
ATOM 1504 N N . LEU A 1 191 ? -2.063 -4.296 8.478 1.00 90.12 191 LEU A N 1
ATOM 1505 C CA . LEU A 1 191 ? -3.350 -4.971 8.398 1.00 90.12 191 LEU A CA 1
ATOM 1506 C C . LEU A 1 191 ? -3.290 -6.363 9.047 1.00 90.12 191 LEU A C 1
ATOM 1508 O O . LEU A 1 191 ? -4.099 -6.665 9.917 1.00 90.12 191 LEU A O 1
ATOM 1512 N N . LYS A 1 192 ? -2.294 -7.188 8.697 1.00 88.31 192 LYS A N 1
ATOM 1513 C CA . LYS A 1 192 ? -2.125 -8.522 9.290 1.00 88.31 192 LYS A CA 1
ATOM 1514 C C . LYS A 1 192 ? -1.842 -8.469 10.792 1.00 88.31 192 LYS A C 1
ATOM 1516 O O . LYS A 1 192 ? -2.375 -9.284 11.533 1.00 88.31 192 LYS A O 1
ATOM 1521 N N . ALA A 1 193 ? -0.994 -7.545 11.234 1.00 84.81 193 ALA A N 1
ATOM 1522 C CA . ALA A 1 193 ? -0.576 -7.438 12.628 1.00 84.81 193 ALA A CA 1
ATOM 1523 C C . ALA A 1 193 ? -1.709 -6.968 13.550 1.00 84.81 193 ALA A C 1
ATOM 1525 O O . ALA A 1 193 ? -1.772 -7.396 14.700 1.00 84.81 193 ALA A O 1
ATOM 1526 N N . HIS A 1 194 ? -2.595 -6.101 13.055 1.00 84.75 194 HIS A N 1
ATOM 1527 C CA . HIS A 1 194 ? -3.637 -5.468 13.866 1.00 84.75 194 HIS A CA 1
ATOM 1528 C C . HIS A 1 194 ? -5.033 -6.060 13.661 1.00 84.75 194 HIS A C 1
ATOM 1530 O O . HIS A 1 194 ? -5.873 -5.897 14.533 1.00 84.75 194 HIS A O 1
ATOM 1536 N N . HIS A 1 195 ? -5.259 -6.807 12.576 1.00 85.50 195 HIS A N 1
ATOM 1537 C CA . HIS A 1 195 ? -6.525 -7.500 12.290 1.00 85.50 195 HIS A CA 1
ATOM 1538 C C . HIS A 1 195 ? -6.339 -9.020 12.190 1.00 85.50 195 HIS A C 1
ATOM 1540 O O . HIS A 1 195 ? -7.062 -9.703 11.465 1.00 85.50 195 HIS A O 1
ATOM 1546 N N . TYR A 1 196 ? -5.341 -9.563 12.899 1.00 83.69 196 TYR A N 1
ATOM 1547 C CA . TYR A 1 196 ? -4.966 -10.976 12.803 1.00 83.69 196 TYR A CA 1
ATOM 1548 C C . TYR A 1 196 ? -6.125 -11.921 13.122 1.00 83.69 196 TYR A C 1
ATOM 1550 O O . TYR A 1 196 ? -6.349 -12.852 12.357 1.00 83.69 196 TYR A O 1
ATOM 1558 N N . GLU A 1 197 ? -6.847 -11.700 14.228 1.00 83.38 197 GLU A N 1
ATOM 1559 C CA . GLU A 1 197 ? -7.948 -12.584 14.642 1.00 83.38 197 GLU A CA 1
ATOM 1560 C C . GLU A 1 197 ? -9.018 -12.667 13.552 1.00 83.38 197 GLU A C 1
ATOM 1562 O O . GLU A 1 197 ? -9.390 -13.758 13.135 1.00 83.38 197 GLU A O 1
ATOM 1567 N N . GLU A 1 198 ? -9.417 -11.523 12.997 1.00 86.19 198 GLU A N 1
ATOM 1568 C CA . GLU A 1 198 ? -10.398 -11.465 11.918 1.00 86.19 198 GLU A CA 1
ATOM 1569 C C . GLU A 1 198 ? -9.905 -12.182 10.650 1.00 86.19 198 GLU A C 1
ATOM 1571 O O . GLU A 1 198 ? -10.616 -12.993 10.057 1.00 86.19 198 GLU A O 1
ATOM 1576 N N . ILE A 1 199 ? -8.656 -11.935 10.251 1.00 86.62 199 ILE A N 1
ATOM 1577 C CA . ILE A 1 199 ? -8.027 -12.574 9.086 1.00 86.62 199 ILE A CA 1
ATOM 1578 C C . ILE A 1 199 ? -7.893 -14.093 9.286 1.00 86.62 199 ILE A C 1
ATOM 1580 O O . ILE A 1 199 ? -8.064 -14.871 8.338 1.00 86.62 199 ILE A O 1
ATOM 1584 N N . ALA A 1 200 ? -7.566 -14.526 10.503 1.00 84.44 200 ALA A N 1
ATOM 1585 C CA . ALA A 1 200 ? -7.406 -15.925 10.869 1.00 84.44 200 ALA A CA 1
ATOM 1586 C C . ALA A 1 200 ? -8.756 -16.653 10.905 1.00 84.44 200 ALA A C 1
ATOM 1588 O O . ALA A 1 200 ? -8.870 -17.729 10.315 1.00 84.44 200 ALA A O 1
ATOM 1589 N N . ASP A 1 201 ? -9.784 -16.045 11.497 1.00 86.75 201 ASP A N 1
ATOM 1590 C CA . ASP A 1 201 ? -11.143 -16.594 11.580 1.00 86.75 201 ASP A CA 1
ATOM 1591 C C . ASP A 1 201 ? -11.774 -16.782 10.194 1.00 86.75 201 ASP A C 1
ATOM 1593 O O . ASP A 1 201 ? -12.478 -17.763 9.942 1.00 86.75 201 ASP A O 1
ATOM 1597 N N . ARG A 1 202 ? -11.458 -15.888 9.250 1.00 88.19 202 ARG A N 1
ATOM 1598 C CA . ARG A 1 202 ? -11.863 -15.994 7.837 1.00 88.19 202 ARG A CA 1
ATOM 1599 C C . ARG A 1 202 ? -11.017 -17.003 7.040 1.00 88.19 202 ARG A C 1
ATOM 1601 O O . ARG A 1 202 ? -11.285 -17.248 5.863 1.00 88.19 202 ARG A O 1
ATOM 1608 N N . GLY A 1 203 ? -10.000 -17.617 7.655 1.00 83.38 203 GLY A N 1
ATOM 1609 C CA . GLY A 1 203 ? -9.141 -18.638 7.046 1.00 83.38 203 GLY A CA 1
ATOM 1610 C C . GLY A 1 203 ? -8.144 -18.088 6.023 1.00 83.38 203 GLY A C 1
ATOM 1611 O O . GLY A 1 203 ? -7.766 -18.798 5.092 1.00 83.38 203 GLY A O 1
ATOM 1612 N N . SER A 1 204 ? -7.738 -16.822 6.161 1.00 88.38 204 SER A N 1
ATOM 1613 C CA . SER A 1 204 ? -6.922 -16.121 5.166 1.00 88.38 204 SER A CA 1
ATOM 1614 C C . SER A 1 204 ? -5.466 -15.877 5.582 1.00 88.38 204 SER A C 1
ATOM 1616 O O . SER A 1 204 ? -4.708 -15.321 4.782 1.00 88.38 204 SER A O 1
ATOM 1618 N N . SER A 1 205 ? -5.044 -16.279 6.787 1.00 89.06 205 SER A N 1
ATOM 1619 C CA . SER A 1 205 ? -3.690 -15.980 7.293 1.00 89.06 205 SER A CA 1
ATOM 1620 C C . SER A 1 205 ? -2.581 -16.420 6.328 1.00 89.06 205 SER A C 1
ATOM 1622 O O . SER A 1 205 ? -1.709 -15.615 6.004 1.00 89.06 205 SER A O 1
ATOM 1624 N N . ASP A 1 206 ? -2.662 -17.640 5.787 1.00 91.56 206 ASP A N 1
ATOM 1625 C CA . ASP A 1 206 ? -1.657 -18.179 4.857 1.00 91.56 206 ASP A CA 1
ATOM 1626 C C . ASP A 1 206 ? -1.538 -17.349 3.568 1.00 91.56 206 ASP A C 1
ATOM 1628 O O . ASP A 1 206 ? -0.445 -17.170 3.028 1.00 91.56 206 ASP A O 1
ATOM 1632 N N . ASN A 1 207 ? -2.655 -16.803 3.074 1.00 94.25 207 ASN A N 1
ATOM 1633 C CA . ASN A 1 207 ? -2.640 -15.946 1.890 1.00 94.25 207 ASN A CA 1
ATOM 1634 C C . ASN A 1 207 ? -1.966 -14.602 2.181 1.00 94.25 207 ASN A C 1
ATOM 1636 O O . ASN A 1 207 ? -1.234 -14.102 1.329 1.00 94.25 207 ASN A O 1
ATOM 1640 N N . PHE A 1 208 ? -2.174 -14.034 3.373 1.00 93.38 208 PHE A N 1
ATOM 1641 C CA . PHE A 1 208 ? -1.477 -12.820 3.805 1.00 93.38 208 PHE A CA 1
ATOM 1642 C C . PHE A 1 208 ? 0.024 -13.064 3.971 1.00 93.38 208 PHE A C 1
ATOM 1644 O O . PHE A 1 208 ? 0.823 -12.254 3.505 1.00 93.38 208 PHE A O 1
ATOM 1651 N N . ASP A 1 209 ? 0.411 -14.185 4.584 1.00 92.88 209 ASP A N 1
ATOM 1652 C CA . ASP A 1 209 ? 1.815 -14.571 4.745 1.00 92.88 209 ASP A CA 1
ATOM 1653 C C . ASP A 1 209 ? 2.527 -14.719 3.406 1.00 92.88 209 ASP A C 1
ATOM 1655 O O . ASP A 1 209 ? 3.581 -14.123 3.176 1.00 92.88 209 ASP A O 1
ATOM 1659 N N . GLU A 1 210 ? 1.931 -15.471 2.486 1.00 95.69 210 GLU A N 1
ATOM 1660 C CA . GLU A 1 210 ? 2.520 -15.677 1.170 1.00 95.69 210 GLU A CA 1
ATOM 1661 C C . GLU A 1 210 ? 2.541 -14.380 0.347 1.00 95.69 210 GLU A C 1
ATOM 1663 O O . GLU A 1 210 ? 3.510 -14.127 -0.370 1.00 95.69 210 GLU A O 1
ATOM 1668 N N . ALA A 1 211 ? 1.517 -13.528 0.471 1.00 96.94 211 ALA A N 1
ATOM 1669 C CA . ALA A 1 211 ? 1.496 -12.215 -0.166 1.00 96.94 211 ALA A CA 1
ATOM 1670 C C . ALA A 1 211 ? 2.623 -11.306 0.350 1.00 96.94 211 ALA A C 1
ATOM 1672 O O . ALA A 1 211 ? 3.346 -10.731 -0.463 1.00 96.94 211 ALA A O 1
ATOM 1673 N N . LEU A 1 212 ? 2.834 -11.227 1.669 1.00 95.25 212 LEU A N 1
ATOM 1674 C CA . LEU A 1 212 ? 3.957 -10.491 2.264 1.00 95.25 212 LEU A CA 1
ATOM 1675 C C . LEU A 1 212 ? 5.302 -11.042 1.778 1.00 95.25 212 LEU A C 1
ATOM 1677 O O . LEU A 1 212 ? 6.132 -10.287 1.277 1.00 95.25 212 LEU A O 1
ATOM 1681 N N . ARG A 1 213 ? 5.467 -12.370 1.789 1.00 95.38 213 ARG A N 1
ATOM 1682 C CA . ARG A 1 213 ? 6.675 -13.049 1.299 1.00 95.38 213 ARG A CA 1
ATOM 1683 C C . ARG A 1 213 ? 6.951 -12.774 -0.185 1.00 95.38 213 ARG A C 1
ATOM 1685 O O . ARG A 1 213 ? 8.094 -12.864 -0.638 1.00 95.38 213 ARG A O 1
ATOM 1692 N N . LEU A 1 214 ? 5.917 -12.552 -0.996 1.00 97.00 214 LEU A N 1
ATOM 1693 C CA . LEU A 1 214 ? 6.051 -12.192 -2.411 1.00 97.00 214 LEU A CA 1
ATOM 1694 C C . LEU A 1 214 ? 6.423 -10.719 -2.589 1.00 97.00 214 LEU A C 1
ATOM 1696 O O . LEU A 1 214 ? 7.266 -10.430 -3.435 1.00 97.00 214 LEU A O 1
ATOM 1700 N N . LEU A 1 215 ? 5.865 -9.819 -1.777 1.00 95.62 215 LEU A N 1
ATOM 1701 C CA . LEU A 1 215 ? 6.266 -8.410 -1.749 1.00 95.62 215 LEU A CA 1
ATOM 1702 C C . LEU A 1 215 ? 7.731 -8.248 -1.330 1.00 95.62 215 LEU A C 1
ATOM 1704 O O . LEU A 1 215 ? 8.464 -7.521 -1.995 1.00 95.62 215 LEU A O 1
ATOM 1708 N N . ASP A 1 216 ? 8.188 -8.997 -0.321 1.00 92.06 216 ASP A N 1
ATOM 1709 C CA . ASP A 1 216 ? 9.606 -9.035 0.062 1.00 92.06 216 ASP A CA 1
ATOM 1710 C C . ASP A 1 216 ? 10.482 -9.461 -1.128 1.00 92.06 216 ASP A C 1
ATOM 1712 O O . ASP A 1 216 ? 11.423 -8.759 -1.491 1.00 92.06 216 ASP A O 1
ATO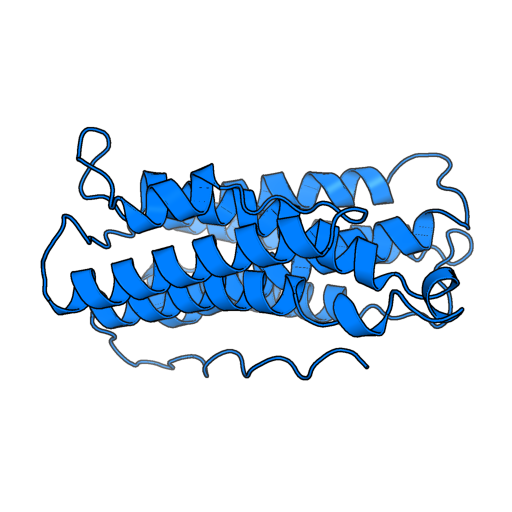M 1716 N N . LYS A 1 217 ? 10.117 -10.543 -1.834 1.00 92.69 217 LYS A N 1
ATOM 1717 C CA . LYS A 1 217 ? 10.845 -10.986 -3.040 1.00 92.69 217 LYS A CA 1
ATOM 1718 C C . LYS A 1 217 ? 10.865 -9.948 -4.163 1.00 92.69 217 LYS A C 1
ATOM 1720 O O . LYS A 1 217 ? 11.849 -9.873 -4.896 1.00 92.69 217 LYS A O 1
ATOM 1725 N N . ILE A 1 218 ? 9.782 -9.192 -4.345 1.00 92.44 218 ILE A N 1
ATOM 1726 C CA . ILE A 1 218 ? 9.722 -8.101 -5.327 1.00 92.44 218 ILE A CA 1
ATOM 1727 C C . ILE A 1 218 ? 10.710 -6.999 -4.926 1.00 92.44 218 ILE A C 1
ATOM 1729 O O . ILE A 1 218 ? 11.483 -6.536 -5.763 1.00 92.44 218 ILE A O 1
ATOM 1733 N N . ASN A 1 219 ? 10.755 -6.621 -3.649 1.00 86.56 219 ASN A N 1
ATOM 1734 C CA . ASN A 1 219 ? 11.638 -5.557 -3.167 1.00 86.56 219 ASN A CA 1
ATOM 1735 C C . ASN A 1 219 ? 13.118 -5.974 -3.145 1.00 86.56 219 ASN A C 1
ATOM 1737 O O . ASN A 1 219 ? 13.994 -5.171 -3.483 1.00 86.56 219 ASN A O 1
ATOM 1741 N N . GLU A 1 220 ? 13.394 -7.249 -2.880 1.00 85.56 220 GLU A N 1
ATOM 1742 C CA . GLU A 1 220 ? 14.716 -7.873 -2.999 1.00 85.56 220 GLU A CA 1
ATOM 1743 C C . GLU A 1 220 ? 15.174 -8.066 -4.454 1.00 85.56 220 GLU A C 1
ATOM 1745 O O . GLU A 1 220 ? 16.352 -8.344 -4.698 1.00 85.56 220 GLU A O 1
ATOM 1750 N N . PHE A 1 221 ? 14.285 -7.901 -5.442 1.00 82.94 221 PHE A N 1
ATOM 1751 C CA . PHE A 1 221 ? 14.636 -8.017 -6.854 1.00 82.94 221 PHE A CA 1
ATOM 1752 C C . PHE A 1 221 ? 15.598 -6.889 -7.254 1.00 82.94 221 PHE A C 1
ATOM 1754 O O . PHE A 1 221 ? 15.193 -5.759 -7.535 1.00 82.94 221 PHE A O 1
ATOM 1761 N N . ASN A 1 222 ? 16.896 -7.189 -7.222 1.00 71.69 222 ASN A N 1
ATOM 1762 C CA . ASN A 1 222 ? 17.969 -6.221 -7.426 1.00 71.69 222 ASN A CA 1
ATOM 1763 C C . ASN A 1 222 ? 19.061 -6.794 -8.351 1.00 71.69 222 ASN A C 1
ATOM 1765 O O . ASN A 1 222 ? 20.162 -7.117 -7.893 1.00 71.69 222 ASN A O 1
ATOM 1769 N N . PRO A 1 223 ? 18.758 -7.027 -9.642 1.00 64.88 223 PRO A N 1
ATOM 1770 C CA . PRO A 1 223 ? 19.781 -7.445 -10.591 1.00 64.88 223 PRO A CA 1
ATOM 1771 C C . PRO A 1 223 ? 20.809 -6.317 -10.788 1.00 64.88 223 PRO A C 1
ATOM 1773 O O . PRO A 1 223 ? 20.455 -5.146 -10.781 1.00 64.88 223 PRO A O 1
ATOM 1776 N N . ILE A 1 224 ? 22.082 -6.672 -11.014 1.00 61.69 224 ILE A N 1
ATOM 1777 C CA . ILE A 1 224 ? 23.183 -5.702 -11.232 1.00 61.69 224 ILE A CA 1
ATOM 1778 C C . ILE A 1 224 ? 22.877 -4.740 -12.397 1.00 61.69 224 ILE A C 1
ATOM 1780 O O . ILE A 1 224 ? 23.321 -3.598 -12.392 1.00 61.69 224 ILE A O 1
ATOM 1784 N N . TYR A 1 225 ? 22.124 -5.212 -13.390 1.00 60.84 225 TYR A N 1
ATOM 1785 C CA . TYR A 1 225 ? 21.522 -4.407 -14.446 1.00 60.84 225 TYR A CA 1
ATOM 1786 C C . TYR A 1 225 ? 20.151 -4.993 -14.801 1.00 60.84 225 TYR A C 1
ATOM 1788 O O . TYR A 1 225 ? 19.989 -6.213 -14.937 1.00 60.84 225 TYR A O 1
ATOM 1796 N N . CYS A 1 226 ? 19.145 -4.140 -14.953 1.00 74.81 226 CYS A N 1
ATOM 1797 C CA . CYS A 1 226 ? 17.829 -4.538 -15.435 1.00 74.81 226 CYS A CA 1
ATOM 1798 C C . CYS A 1 226 ? 17.860 -4.674 -16.960 1.00 74.81 226 CYS A C 1
ATOM 1800 O O . CYS A 1 226 ? 18.386 -3.809 -17.647 1.00 74.81 226 CYS A O 1
ATOM 1802 N N . THR A 1 227 ? 17.334 -5.777 -17.498 1.00 72.44 227 THR A N 1
ATOM 1803 C CA . THR A 1 227 ? 17.330 -6.008 -18.947 1.00 72.44 227 THR A CA 1
ATOM 1804 C C . THR A 1 227 ? 16.166 -6.897 -19.376 1.00 72.44 227 THR A C 1
ATOM 1806 O O . THR A 1 227 ? 15.773 -7.819 -18.647 1.00 72.44 227 THR A O 1
ATOM 1809 N N . THR A 1 228 ? 15.625 -6.651 -20.570 1.00 72.00 228 THR A N 1
ATOM 1810 C CA . THR A 1 228 ? 14.607 -7.524 -21.172 1.00 72.00 228 THR A CA 1
ATOM 1811 C C . THR A 1 228 ? 15.223 -8.795 -21.762 1.00 72.00 228 THR A C 1
ATOM 1813 O O . THR A 1 228 ? 14.593 -9.850 -21.712 1.00 72.00 228 THR A O 1
ATOM 1816 N N . LEU A 1 229 ? 16.493 -8.756 -22.194 1.00 76.00 229 LEU A N 1
ATOM 1817 C CA . LEU A 1 229 ? 17.225 -9.916 -22.730 1.00 76.00 229 LEU A CA 1
ATOM 1818 C C . LEU A 1 229 ? 17.334 -11.085 -21.738 1.00 76.00 229 LEU A C 1
ATOM 1820 O O . LEU A 1 229 ? 17.274 -12.246 -22.138 1.00 76.00 229 LEU A O 1
ATOM 1824 N N . LEU A 1 230 ? 17.483 -10.794 -20.441 1.00 79.12 230 LEU A N 1
ATOM 1825 C CA . LEU A 1 230 ? 17.501 -11.810 -19.375 1.00 79.12 230 LEU A CA 1
ATOM 1826 C C . LEU A 1 230 ? 16.118 -12.054 -18.751 1.00 79.12 230 LEU A C 1
ATOM 1828 O O . LEU A 1 230 ? 15.992 -12.804 -17.776 1.00 79.12 230 LEU A O 1
ATOM 1832 N N . GLY A 1 231 ? 15.080 -11.421 -19.303 1.00 85.25 231 GLY A N 1
ATOM 1833 C CA . GLY A 1 231 ? 13.696 -11.546 -18.864 1.00 85.25 231 GLY A CA 1
ATOM 1834 C C . GLY A 1 231 ? 13.431 -10.964 -17.476 1.00 85.25 231 GLY A C 1
ATOM 1835 O O . GLY A 1 231 ? 12.549 -11.467 -16.779 1.00 85.25 231 GLY A O 1
ATOM 1836 N N . HIS A 1 232 ? 14.172 -9.942 -17.029 1.00 89.06 232 HIS A N 1
ATOM 1837 C CA . HIS A 1 232 ? 13.999 -9.389 -15.679 1.00 89.06 232 HIS A CA 1
ATOM 1838 C C . HIS A 1 232 ? 12.585 -8.836 -15.449 1.00 89.06 232 HIS A C 1
ATOM 1840 O O . HIS A 1 232 ? 11.979 -9.134 -14.420 1.00 89.06 232 HIS A O 1
ATOM 1846 N N . ASN A 1 233 ? 12.016 -8.143 -16.438 1.00 89.94 233 ASN A N 1
ATOM 1847 C CA . ASN A 1 233 ? 10.622 -7.697 -16.412 1.00 89.94 233 ASN A CA 1
ATOM 1848 C C . ASN A 1 233 ? 9.641 -8.867 -16.268 1.00 89.94 233 ASN A C 1
ATOM 1850 O O . ASN A 1 233 ? 8.745 -8.813 -15.433 1.00 89.94 233 ASN A O 1
ATOM 1854 N N . THR A 1 234 ? 9.836 -9.950 -17.028 1.00 91.94 234 THR A N 1
ATOM 1855 C CA . THR A 1 234 ? 8.939 -11.116 -16.984 1.00 91.94 234 THR A CA 1
ATOM 1856 C C . THR A 1 234 ? 9.003 -11.853 -15.646 1.00 91.94 234 THR A C 1
ATOM 1858 O O . THR A 1 234 ? 7.978 -12.306 -15.145 1.00 91.94 234 THR A O 1
ATOM 1861 N N . ARG A 1 235 ? 10.186 -11.930 -15.019 1.00 92.94 235 ARG A N 1
ATOM 1862 C CA . ARG A 1 235 ? 10.354 -12.537 -13.689 1.00 92.94 235 ARG A CA 1
ATOM 1863 C C . ARG A 1 235 ? 9.668 -11.713 -12.607 1.00 92.94 235 ARG A C 1
ATOM 1865 O O . ARG A 1 235 ? 8.976 -12.286 -11.770 1.00 92.94 235 ARG A O 1
ATOM 1872 N N . LEU A 1 236 ? 9.835 -10.389 -12.635 1.00 93.81 236 LEU A N 1
ATOM 1873 C CA . LEU A 1 236 ? 9.161 -9.503 -11.689 1.00 93.81 236 LEU A CA 1
ATOM 1874 C C . LEU A 1 236 ? 7.641 -9.524 -11.896 1.00 93.81 236 LEU A C 1
ATOM 1876 O O . LEU A 1 236 ? 6.895 -9.648 -10.930 1.00 93.81 236 LEU A O 1
ATOM 1880 N N . ALA A 1 237 ? 7.183 -9.497 -13.150 1.00 95.44 237 ALA A N 1
ATOM 1881 C CA . ALA A 1 237 ? 5.770 -9.635 -13.489 1.00 95.44 237 ALA A CA 1
ATOM 1882 C C . ALA A 1 237 ? 5.182 -10.954 -12.963 1.00 95.44 237 ALA A C 1
ATOM 1884 O O . ALA A 1 237 ? 4.112 -10.940 -12.371 1.00 95.44 237 ALA A O 1
ATOM 1885 N N . ALA A 1 238 ? 5.908 -12.071 -13.069 1.00 96.88 238 ALA A N 1
ATOM 1886 C CA . ALA A 1 238 ? 5.463 -13.351 -12.519 1.00 96.88 238 ALA A CA 1
ATOM 1887 C C . ALA A 1 238 ? 5.363 -13.348 -10.980 1.00 96.88 238 ALA A C 1
ATOM 1889 O O . ALA A 1 238 ? 4.501 -14.020 -10.411 1.00 96.88 238 ALA A O 1
ATOM 1890 N N . LEU A 1 239 ? 6.224 -12.604 -10.275 1.00 97.31 239 LEU A N 1
ATOM 1891 C CA . LEU A 1 239 ? 6.068 -12.404 -8.828 1.00 97.31 239 LEU A CA 1
ATOM 1892 C C . LEU A 1 239 ? 4.798 -11.603 -8.520 1.00 97.31 239 LEU A C 1
ATOM 1894 O O . LEU A 1 239 ? 4.068 -11.969 -7.599 1.00 97.31 239 LEU A O 1
ATOM 1898 N N . ILE A 1 240 ? 4.505 -10.572 -9.319 1.00 97.56 240 ILE A N 1
ATOM 1899 C CA . ILE A 1 240 ? 3.283 -9.773 -9.183 1.00 97.56 240 ILE A CA 1
ATOM 1900 C C . ILE A 1 240 ? 2.031 -10.605 -9.505 1.00 97.56 240 ILE A C 1
ATOM 1902 O O . ILE A 1 240 ? 1.073 -10.539 -8.743 1.00 97.56 240 ILE A O 1
ATOM 1906 N N . ASP A 1 241 ? 2.045 -11.444 -10.546 1.00 98.06 241 ASP A N 1
ATOM 1907 C CA . ASP A 1 241 ? 0.952 -12.380 -10.866 1.00 98.06 241 ASP A CA 1
ATOM 1908 C C . ASP A 1 241 ? 0.618 -13.264 -9.643 1.00 98.06 241 ASP A C 1
ATOM 1910 O O . ASP A 1 241 ? -0.539 -13.379 -9.230 1.00 98.06 241 ASP A O 1
ATOM 1914 N N . ASN A 1 242 ? 1.643 -13.844 -9.004 1.00 98.00 242 ASN A N 1
ATOM 1915 C CA . ASN A 1 242 ? 1.464 -14.661 -7.800 1.00 98.00 242 ASN A CA 1
ATOM 1916 C C . ASN A 1 242 ? 0.958 -13.839 -6.606 1.00 98.00 242 ASN A C 1
ATOM 1918 O O . ASN A 1 242 ? 0.108 -14.309 -5.852 1.00 98.00 242 ASN A O 1
ATOM 1922 N N . TYR A 1 243 ? 1.457 -12.614 -6.432 1.00 98.25 243 TYR A N 1
ATOM 1923 C CA . TYR A 1 243 ? 1.011 -11.710 -5.374 1.00 98.25 243 TYR A CA 1
ATOM 1924 C C . TYR A 1 243 ? -0.474 -11.358 -5.534 1.00 98.25 243 TYR A C 1
ATOM 1926 O O . TYR A 1 243 ? -1.256 -11.492 -4.592 1.00 98.25 243 TYR A O 1
ATOM 1934 N N . GLN A 1 244 ? -0.891 -10.993 -6.748 1.00 97.88 244 GLN A N 1
ATOM 1935 C CA . GLN A 1 244 ? -2.281 -10.672 -7.062 1.00 97.88 244 GLN A CA 1
ATOM 1936 C C . GLN A 1 244 ? -3.216 -11.862 -6.843 1.00 97.88 244 GLN A C 1
ATOM 1938 O O . GLN A 1 244 ? -4.343 -11.658 -6.389 1.00 97.88 244 GLN A O 1
ATOM 1943 N N . LEU A 1 245 ? -2.760 -13.087 -7.129 1.00 97.88 245 LEU A N 1
ATOM 1944 C CA . LEU A 1 245 ? -3.509 -14.308 -6.835 1.00 97.88 245 LEU A CA 1
ATOM 1945 C C . LEU A 1 245 ? -3.738 -14.469 -5.327 1.00 97.88 245 LEU A C 1
ATOM 1947 O O . LEU A 1 245 ? -4.869 -14.690 -4.904 1.00 97.88 245 LEU A O 1
ATOM 1951 N N . ARG A 1 246 ? -2.695 -14.288 -4.507 1.00 97.56 246 ARG A N 1
ATOM 1952 C CA . ARG A 1 246 ? -2.816 -14.390 -3.043 1.00 97.56 246 ARG A CA 1
ATOM 1953 C C . ARG A 1 246 ? -3.709 -13.313 -2.454 1.00 97.56 246 ARG A C 1
ATOM 1955 O O . ARG A 1 246 ? -4.516 -13.619 -1.582 1.00 97.56 246 ARG A O 1
ATOM 1962 N N . LEU A 1 247 ? -3.648 -12.087 -2.974 1.00 95.75 247 LEU A N 1
ATOM 1963 C CA . LEU A 1 247 ? -4.596 -11.047 -2.576 1.00 95.75 247 LEU A CA 1
ATOM 1964 C C . LEU A 1 247 ? -6.024 -11.370 -3.005 1.00 95.75 247 LEU A C 1
ATOM 1966 O O . LEU A 1 247 ? -6.946 -11.051 -2.267 1.00 95.75 247 LEU A O 1
ATOM 1970 N N . ALA A 1 248 ? -6.232 -11.975 -4.176 1.00 96.94 248 ALA A N 1
ATOM 1971 C CA . ALA A 1 248 ? -7.568 -12.355 -4.630 1.00 96.94 248 ALA A CA 1
ATOM 1972 C C . ALA A 1 248 ? -8.168 -13.458 -3.746 1.00 96.94 2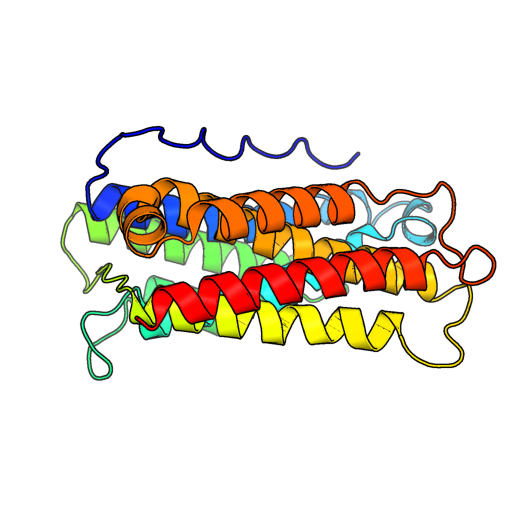48 ALA A C 1
ATOM 1974 O O . ALA A 1 248 ? -9.339 -13.376 -3.372 1.00 96.94 248 ALA A O 1
ATOM 1975 N N . ASP A 1 249 ? -7.362 -14.457 -3.381 1.00 96.19 249 ASP A N 1
ATOM 1976 C CA . ASP A 1 249 ? -7.767 -15.522 -2.464 1.00 96.19 249 ASP A CA 1
ATOM 1977 C C . ASP A 1 249 ? -8.060 -14.966 -1.064 1.00 96.19 249 ASP A C 1
ATOM 1979 O O . ASP A 1 249 ? -9.074 -15.327 -0.463 1.00 96.19 249 ASP A O 1
ATOM 1983 N N . ALA A 1 250 ? -7.225 -14.041 -0.576 1.00 94.56 250 ALA A N 1
ATOM 1984 C CA . ALA A 1 250 ? -7.443 -13.362 0.695 1.00 94.56 250 ALA A CA 1
ATOM 1985 C C . ALA A 1 250 ? -8.713 -12.508 0.688 1.00 94.56 250 ALA A C 1
ATOM 1987 O O . ALA A 1 250 ? -9.568 -12.644 1.556 1.00 94.56 250 ALA A O 1
ATOM 1988 N N . GLN A 1 251 ? -8.887 -11.687 -0.346 1.00 94.69 251 GLN A N 1
ATOM 1989 C CA . GLN A 1 251 ? -10.082 -10.881 -0.553 1.00 94.69 251 GLN A CA 1
ATOM 1990 C C . GLN A 1 251 ? -11.339 -11.764 -0.544 1.00 94.69 251 GLN A C 1
ATOM 1992 O O . GLN A 1 251 ? -12.280 -11.491 0.188 1.00 94.69 251 GLN A O 1
ATOM 1997 N N . LYS A 1 252 ? -11.349 -12.870 -1.294 1.00 94.12 252 LYS A N 1
ATOM 1998 C CA . LYS A 1 252 ? -12.489 -13.799 -1.331 1.00 94.12 252 LYS A CA 1
ATOM 1999 C C . LYS A 1 252 ? -12.781 -14.455 0.023 1.00 94.12 252 LYS A C 1
ATOM 2001 O O . LYS A 1 252 ? -13.922 -14.830 0.282 1.00 94.12 252 LYS A O 1
ATOM 2006 N N . ALA A 1 253 ? -11.765 -14.655 0.857 1.00 91.88 253 ALA A N 1
ATOM 2007 C CA . ALA A 1 253 ? -11.949 -15.169 2.207 1.00 91.88 253 ALA A CA 1
ATOM 2008 C C . ALA A 1 253 ? -12.608 -14.129 3.128 1.00 91.88 253 ALA A C 1
ATOM 2010 O O . ALA A 1 253 ? -13.459 -14.505 3.925 1.00 91.88 253 ALA A O 1
ATOM 2011 N N . MET A 1 254 ? -12.290 -12.841 2.958 1.00 89.81 254 MET A N 1
ATOM 2012 C CA . MET A 1 254 ? -12.881 -11.742 3.738 1.00 89.81 254 MET A CA 1
ATOM 2013 C C . MET A 1 254 ? -14.354 -11.443 3.400 1.00 89.81 254 MET A C 1
ATOM 2015 O O . MET A 1 254 ? -15.037 -10.832 4.212 1.00 89.81 254 MET A O 1
ATOM 2019 N N . ASP A 1 255 ? -14.842 -11.873 2.231 1.00 86.25 255 ASP A N 1
ATOM 2020 C CA . ASP A 1 255 ? -16.240 -11.701 1.776 1.00 86.25 255 ASP A CA 1
ATOM 2021 C C . ASP A 1 255 ? -17.246 -12.622 2.498 1.00 86.25 255 ASP A C 1
ATOM 2023 O O . ASP A 1 255 ? -18.452 -12.389 2.476 1.00 86.25 255 ASP A O 1
ATOM 2027 N N . LYS A 1 256 ? -16.762 -13.714 3.100 1.00 60.66 256 LYS A N 1
ATOM 2028 C CA . LYS A 1 256 ? -17.587 -14.728 3.775 1.00 60.66 256 LYS A CA 1
ATOM 2029 C C . LYS A 1 256 ? -17.652 -14.438 5.249 1.00 60.66 256 LYS A C 1
ATOM 2031 O O . LYS A 1 256 ? -18.745 -14.384 5.853 1.00 60.66 256 LYS A O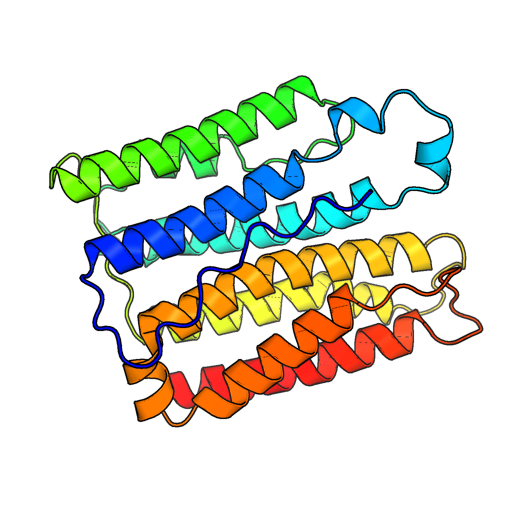 1
#

Sequence (256 aa):
MVADPIAVPEPANGKNYTKNEEAINMSNAFIFNIEQQMSGWLVNNIDLTALLDNTVEYQLGMALDAKKTTEFFVYNVAVQGDGDAKHEGLIQAVSSGLSFYPDVPIATTWAYNRAINGFKKWQEDLIEGENNATYNMKSDDIYNLLALMRKNIEVPHAALKAENISEFEVDNLIYRAKGYAESQRVILYNLKAHHYEEIADRGSSDNFDEALRLLDKINEFNPIYCTTLLGHNTRLAALIDNYQLRLADAQKAMDK

Foldseek 3Di:
DQPDQPPLPPQQPPDADDLLRLLLLLLVLLLSLLVSLLPPLVPVVPDPCVLVDLSLLLSLLSLQQSLVLLVLCQQPFQAPDNPDDTQPLSVLLNVLPSDDDSPCSVSNVVSSVSNSVSSVVLSVCVVVVDRSGDGHDDLVSLLVSLVSLLVSLVVLLVVLVDPPDDQSCQVSSLSSSLSSLSSVLSNLSSCCRNCVVLLVVLVLNVLSVVLNVLSVVSNVLDDPGGGVVVPSSVVSSVSSVSNSVSSVVSSVSSVD

pLDDT: mean 82.81, std 15.56, range [27.97, 98.25]

Secondary structure (DSSP, 8-state):
-PPPPP------TT----HHHHHHHHHHHHHHHHHHHHTTTTTGGGSGGGGT-THHHHHHHHHHHHHHHHHHIIIIISSSSTTSPPPHHHHHHHHTT----TT-HHHHHHHHHHHHHHHHHHHHHHHHT-TT------HHHHHHHHHHHHHHHHHHHHHHT-TT--TTTHHHHHHHHHHHHHHHHHHHHHHHHHSHHHHHHTT-HHHHHHHHHHHHHHHT---SS--TTTTHHHHHHHHHHHHHHHHHHHHHHHT-